Protein AF-D5MGZ3-F1 (afdb_monomer)

pLDDT: mean 92.93, std 8.33, range [33.66, 98.75]

Sequence (202 aa):
MMGRRDPQEARRRLYEYAVAQGGYFTAAQARIAGYPKQLQYYHVRRGNWVREDRGIFRLWEWPRSSHEDLIRWTLWSRGAAVVSHQSAMAVHEISDLMPAKIHLTVPPEFRKTPSPAMVLHRDRLAPHEIEQRDGFRVTTPLRTLIDAARVDVDPERLSAAVRDAVLKGLVADRHIEAAIDTLQGAAAERLYQALTLARKAA

Structure (mmCIF, N/CA/C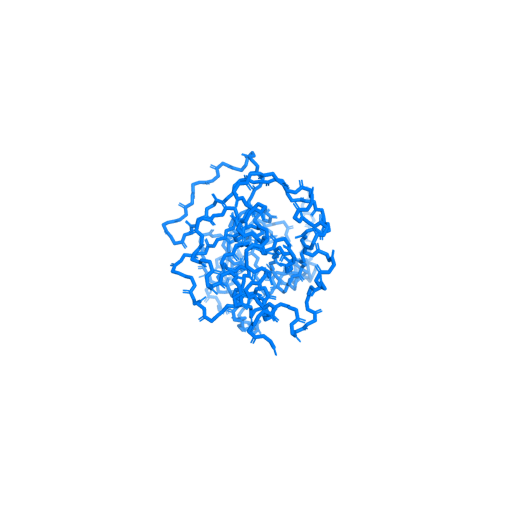/O backbone):
data_AF-D5MGZ3-F1
#
_entry.id   AF-D5MGZ3-F1
#
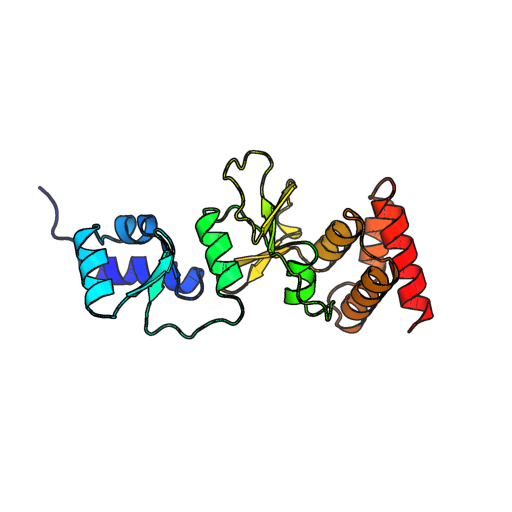loop_
_atom_site.group_PDB
_atom_site.id
_atom_site.type_symbol
_atom_site.label_atom_id
_atom_site.label_alt_id
_atom_site.label_comp_id
_atom_site.label_asym_id
_atom_site.label_entity_id
_atom_site.label_seq_id
_atom_site.pdbx_PDB_ins_code
_atom_site.Cartn_x
_atom_site.Cartn_y
_atom_site.Cartn_z
_atom_site.occupancy
_atom_site.B_iso_or_equiv
_atom_site.auth_seq_id
_atom_site.auth_comp_id
_atom_site.auth_asym_id
_atom_site.auth_atom_id
_atom_site.pdbx_PDB_model_num
ATOM 1 N N . MET A 1 1 ? 31.074 -13.889 -27.308 1.00 33.66 1 MET A N 1
ATOM 2 C CA . MET A 1 1 ? 30.104 -14.512 -28.234 1.00 33.66 1 MET A CA 1
ATOM 3 C C . MET A 1 1 ? 28.706 -14.288 -27.656 1.00 33.66 1 MET A C 1
ATOM 5 O O . MET A 1 1 ? 28.314 -14.979 -26.730 1.00 33.66 1 MET A O 1
ATOM 9 N N . MET A 1 2 ? 28.027 -13.209 -28.058 1.00 43.84 2 MET A N 1
ATOM 10 C CA . MET A 1 2 ? 26.766 -12.762 -27.446 1.00 43.84 2 MET A CA 1
ATOM 11 C C . MET A 1 2 ? 25.613 -13.421 -28.212 1.00 43.84 2 MET A C 1
ATOM 13 O O . MET A 1 2 ? 25.344 -13.046 -29.351 1.00 43.84 2 MET A O 1
ATOM 17 N N . GLY A 1 3 ? 25.007 -14.459 -27.628 1.00 50.72 3 GLY A N 1
ATOM 18 C CA . GLY A 1 3 ? 23.889 -15.184 -28.233 1.00 50.72 3 GLY A CA 1
ATOM 19 C C . GLY A 1 3 ? 22.767 -14.227 -28.635 1.00 50.72 3 GLY A C 1
ATOM 20 O O . GLY A 1 3 ? 22.415 -13.313 -27.884 1.00 50.72 3 GLY A O 1
ATOM 21 N N . ARG A 1 4 ? 22.243 -14.411 -29.848 1.00 57.09 4 ARG A N 1
ATOM 22 C CA . ARG A 1 4 ? 21.126 -13.648 -30.412 1.00 57.09 4 ARG A CA 1
ATOM 23 C C . ARG A 1 4 ? 19.959 -13.729 -29.416 1.00 57.09 4 ARG A C 1
ATOM 25 O O . ARG A 1 4 ? 19.416 -14.808 -29.216 1.00 57.09 4 ARG A O 1
ATOM 32 N N . ARG A 1 5 ? 19.632 -12.625 -28.729 1.00 67.38 5 ARG A N 1
ATOM 33 C CA . ARG A 1 5 ? 18.502 -12.586 -27.781 1.00 67.38 5 ARG A CA 1
ATOM 34 C C . ARG A 1 5 ? 17.226 -12.945 -28.530 1.00 67.38 5 ARG A C 1
ATOM 36 O O . ARG A 1 5 ? 16.910 -12.258 -29.499 1.00 67.38 5 ARG A O 1
ATOM 43 N N . ASP A 1 6 ? 16.517 -13.971 -28.069 1.00 85.56 6 ASP A N 1
ATOM 44 C CA . ASP A 1 6 ? 15.200 -14.331 -28.584 1.00 85.56 6 ASP A CA 1
ATOM 45 C C . ASP A 1 6 ? 14.194 -13.201 -28.265 1.00 85.56 6 ASP A C 1
ATOM 47 O O . ASP A 1 6 ? 13.913 -12.933 -27.089 1.00 85.56 6 ASP A O 1
ATOM 51 N N . PRO A 1 7 ? 13.658 -12.493 -29.281 1.00 87.44 7 PRO A N 1
ATOM 52 C CA . PRO A 1 7 ? 12.681 -11.429 -29.069 1.00 87.44 7 PRO A CA 1
ATOM 53 C C . PRO A 1 7 ? 11.388 -11.917 -28.406 1.00 87.44 7 PRO A C 1
ATOM 55 O O . PRO A 1 7 ? 10.738 -11.142 -27.698 1.00 87.44 7 PRO A O 1
ATOM 58 N N . GLN A 1 8 ? 11.008 -13.181 -28.619 1.00 91.00 8 GLN A N 1
ATOM 59 C CA . GLN A 1 8 ? 9.795 -13.755 -28.047 1.00 91.00 8 GLN A CA 1
ATOM 60 C C . GLN A 1 8 ? 9.968 -14.000 -26.548 1.00 91.00 8 GLN A C 1
ATOM 62 O O . GLN A 1 8 ? 9.108 -13.608 -25.755 1.00 91.00 8 GLN A O 1
ATOM 67 N N . GLU A 1 9 ? 11.113 -14.549 -26.142 1.00 93.75 9 GLU A N 1
ATOM 68 C CA . GLU A 1 9 ? 11.466 -14.685 -24.734 1.00 93.75 9 GLU A CA 1
ATOM 69 C C . GLU A 1 9 ? 11.535 -13.327 -24.022 1.00 93.75 9 GLU A C 1
ATOM 71 O O . GLU A 1 9 ? 10.995 -13.179 -22.922 1.00 93.75 9 GLU A O 1
ATOM 76 N N . ALA A 1 10 ? 12.140 -12.315 -24.654 1.00 93.94 10 ALA A N 1
ATOM 77 C CA . ALA A 1 10 ? 12.215 -10.976 -24.076 1.00 93.94 10 ALA A CA 1
ATOM 78 C C . ALA A 1 10 ? 10.823 -10.374 -23.838 1.00 93.94 10 ALA A C 1
ATOM 80 O O . ALA A 1 10 ? 10.541 -9.844 -22.758 1.00 93.94 10 ALA A O 1
ATOM 81 N N . ARG A 1 11 ? 9.930 -10.512 -24.826 1.00 94.38 11 ARG A N 1
ATOM 82 C CA . ARG A 1 11 ? 8.532 -10.086 -24.717 1.00 94.38 11 ARG A CA 1
ATOM 83 C C . ARG A 1 11 ? 7.813 -10.816 -23.585 1.00 94.38 11 ARG A C 1
ATOM 85 O O . ARG A 1 11 ? 7.140 -10.160 -22.796 1.00 94.38 11 ARG A O 1
ATOM 92 N N . ARG A 1 12 ? 7.980 -12.139 -23.477 1.00 95.69 12 ARG A N 1
ATOM 93 C CA . ARG A 1 12 ? 7.368 -12.955 -22.416 1.00 95.69 12 ARG A CA 1
ATOM 94 C C . ARG A 1 12 ? 7.799 -12.494 -21.022 1.00 95.69 12 ARG A C 1
ATOM 96 O O . ARG A 1 12 ? 6.940 -12.196 -20.203 1.00 95.69 12 ARG A O 1
ATOM 103 N N . ARG A 1 13 ? 9.106 -12.333 -20.783 1.00 96.50 13 ARG A N 1
ATOM 104 C CA . ARG A 1 13 ? 9.642 -11.869 -19.486 1.00 96.50 13 ARG A CA 1
ATOM 105 C C . ARG A 1 13 ? 9.143 -10.477 -19.105 1.00 96.50 13 ARG A C 1
ATOM 107 O O . ARG A 1 13 ? 8.874 -10.203 -17.940 1.00 96.50 13 ARG A O 1
ATOM 114 N N . LEU A 1 14 ? 9.035 -9.570 -20.076 1.00 96.75 14 LEU A N 1
ATOM 115 C CA . LEU A 1 14 ? 8.469 -8.246 -19.820 1.00 96.75 14 LEU A CA 1
ATOM 116 C C . LEU A 1 14 ? 6.985 -8.338 -19.458 1.00 96.75 14 LEU A C 1
ATOM 118 O O . LEU A 1 14 ? 6.541 -7.662 -18.532 1.00 96.75 14 LEU A O 1
ATOM 122 N N . TYR A 1 15 ? 6.241 -9.167 -20.188 1.00 95.50 15 TYR A N 1
ATOM 123 C CA . TYR A 1 15 ? 4.820 -9.375 -19.958 1.00 95.50 15 TYR A CA 1
ATOM 124 C C . TYR A 1 15 ? 4.554 -9.974 -18.572 1.00 95.50 15 TYR A C 1
ATOM 126 O O . TYR A 1 15 ? 3.642 -9.521 -17.897 1.00 95.50 15 TYR A O 1
ATOM 134 N N . GLU A 1 16 ? 5.394 -10.894 -18.091 1.00 95.44 16 GLU A N 1
ATOM 135 C CA . GLU A 1 16 ? 5.323 -11.430 -16.722 1.00 95.44 16 GLU A CA 1
ATOM 136 C C . GLU A 1 16 ? 5.429 -10.321 -15.658 1.00 95.44 16 GLU A C 1
ATOM 138 O O . GLU A 1 16 ? 4.622 -10.281 -14.729 1.00 95.44 16 GLU A O 1
ATOM 143 N N . TYR A 1 17 ? 6.360 -9.368 -15.818 1.00 95.44 17 TYR A N 1
ATOM 144 C CA . TYR A 1 17 ? 6.424 -8.199 -14.931 1.00 95.44 17 TYR A CA 1
ATOM 145 C C . TYR A 1 17 ? 5.182 -7.321 -15.040 1.00 95.44 17 TYR A C 1
ATOM 147 O O . TYR A 1 17 ? 4.676 -6.870 -14.017 1.00 95.44 17 TYR A O 1
ATOM 155 N N . ALA A 1 18 ? 4.710 -7.065 -16.262 1.00 94.81 18 ALA A N 1
ATOM 156 C CA . ALA A 1 18 ? 3.535 -6.236 -16.487 1.00 94.81 18 ALA A CA 1
ATOM 157 C C . ALA A 1 18 ? 2.297 -6.850 -15.822 1.00 94.81 18 ALA A C 1
ATOM 159 O O . ALA A 1 18 ? 1.639 -6.168 -15.048 1.00 94.81 18 ALA A O 1
ATOM 160 N N . VAL A 1 19 ? 2.032 -8.141 -16.031 1.00 93.06 19 VAL A N 1
ATOM 161 C CA . VAL A 1 19 ? 0.890 -8.858 -15.438 1.00 93.06 19 VAL A CA 1
ATOM 162 C C . VAL A 1 19 ? 0.901 -8.757 -13.918 1.00 93.06 19 VAL A C 1
ATOM 164 O O . VAL A 1 19 ? -0.090 -8.341 -13.325 1.00 93.06 19 VAL A O 1
ATOM 167 N N . ALA A 1 20 ? 2.037 -9.057 -13.286 1.00 91.69 20 ALA A N 1
ATOM 168 C CA . ALA A 1 20 ? 2.163 -9.000 -11.830 1.00 91.69 20 ALA A CA 1
ATOM 169 C C . ALA A 1 20 ? 2.022 -7.576 -11.255 1.00 91.69 20 ALA A C 1
ATOM 171 O O . ALA A 1 20 ? 1.862 -7.406 -10.049 1.00 91.69 20 ALA A O 1
ATOM 172 N N . GLN A 1 21 ? 2.124 -6.550 -12.101 1.00 94.00 21 GLN A N 1
ATOM 173 C CA . GLN A 1 21 ? 2.178 -5.143 -11.712 1.00 94.00 21 GLN A CA 1
ATOM 174 C C . GLN A 1 21 ? 1.086 -4.315 -12.407 1.00 94.00 21 GLN A C 1
ATOM 176 O O . GLN A 1 21 ? 1.281 -3.127 -12.653 1.00 94.00 21 GLN A O 1
ATOM 181 N N . GLY A 1 22 ? -0.043 -4.933 -12.776 1.00 92.12 22 GLY A N 1
ATOM 182 C CA . GLY A 1 22 ? -1.203 -4.234 -13.347 1.00 92.12 22 GLY A CA 1
ATOM 183 C C . GLY A 1 22 ? -0.924 -3.522 -14.678 1.00 92.12 22 GLY A C 1
ATOM 184 O O . GLY A 1 22 ? -1.445 -2.441 -14.928 1.00 92.12 22 GLY A O 1
ATOM 185 N N . GLY A 1 23 ? -0.053 -4.090 -15.510 1.00 94.62 23 GLY A N 1
ATOM 186 C CA . GLY A 1 23 ? 0.381 -3.538 -16.795 1.00 94.62 23 GLY A CA 1
ATOM 187 C C . GLY A 1 23 ? 1.653 -2.697 -16.737 1.00 94.62 23 GLY A C 1
ATOM 188 O O . GLY A 1 23 ? 2.133 -2.253 -17.785 1.00 94.62 23 GLY A O 1
ATOM 189 N N . TYR A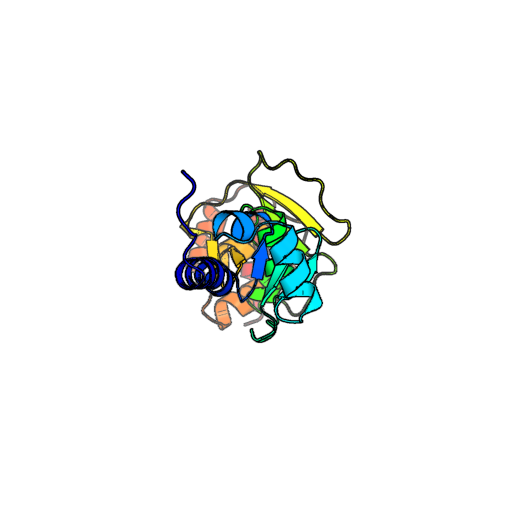 1 24 ? 2.215 -2.480 -15.546 1.00 96.62 24 TYR A N 1
ATOM 190 C CA . TYR A 1 24 ? 3.357 -1.594 -15.334 1.00 96.62 24 TYR A CA 1
ATOM 191 C C . TYR A 1 24 ? 4.677 -2.347 -15.205 1.00 96.62 24 TYR A C 1
ATOM 193 O O . TYR A 1 24 ? 4.744 -3.506 -14.812 1.00 96.62 24 TYR A O 1
ATOM 201 N N . PHE A 1 25 ? 5.779 -1.669 -15.500 1.00 96.88 25 PHE A N 1
ATOM 202 C CA . PHE A 1 25 ? 7.120 -2.198 -15.292 1.00 96.88 25 PHE A CA 1
ATOM 203 C C . PHE A 1 25 ? 8.152 -1.080 -15.196 1.00 96.88 25 PHE A C 1
ATOM 205 O O . PHE A 1 25 ? 7.968 0.048 -15.654 1.00 96.88 25 PHE A O 1
ATOM 212 N N . THR A 1 26 ? 9.293 -1.397 -14.594 1.00 97.62 26 THR A N 1
ATOM 213 C CA . THR A 1 26 ? 10.401 -0.452 -14.461 1.00 97.62 26 THR A CA 1
ATOM 214 C C . THR A 1 26 ? 11.373 -0.542 -15.638 1.00 97.62 26 THR A C 1
ATOM 216 O O . THR A 1 26 ? 11.554 -1.589 -16.260 1.00 97.62 26 THR A O 1
ATOM 219 N N . ALA A 1 27 ? 12.121 0.535 -15.885 1.00 97.19 27 ALA A N 1
ATOM 220 C CA . ALA A 1 27 ? 13.245 0.548 -16.825 1.00 97.19 27 ALA A CA 1
ATOM 221 C C . ALA A 1 27 ? 14.287 -0.544 -16.521 1.00 97.19 27 ALA A C 1
ATOM 223 O O . ALA A 1 27 ? 14.983 -1.018 -17.423 1.00 97.19 27 ALA A O 1
ATOM 224 N N . ALA A 1 28 ? 14.434 -0.902 -15.240 1.00 96.69 28 ALA A N 1
ATOM 225 C CA . ALA A 1 28 ? 15.336 -1.952 -14.789 1.00 96.69 28 ALA A CA 1
ATOM 226 C C . ALA A 1 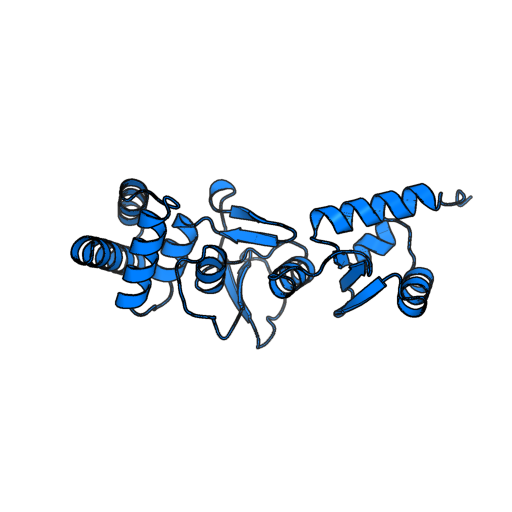28 ? 14.803 -3.342 -15.156 1.00 96.69 28 ALA A C 1
ATOM 228 O O . ALA A 1 28 ? 15.546 -4.116 -15.753 1.00 96.69 28 ALA A O 1
ATOM 229 N N . GLN A 1 29 ? 13.521 -3.613 -14.896 1.00 97.00 29 GLN A N 1
ATOM 230 C CA . GLN A 1 29 ? 12.843 -4.842 -15.321 1.00 97.00 29 GLN A CA 1
ATOM 231 C C . GLN A 1 29 ? 12.868 -5.002 -16.840 1.00 97.00 29 GLN A C 1
ATOM 233 O O . GLN A 1 29 ? 13.272 -6.049 -17.330 1.00 97.00 29 GLN A O 1
ATOM 238 N N . ALA A 1 30 ? 12.574 -3.940 -17.595 1.00 97.50 30 ALA A N 1
ATOM 239 C CA . ALA A 1 30 ? 12.685 -3.961 -19.051 1.00 97.50 30 ALA A CA 1
ATOM 240 C C . ALA A 1 30 ? 14.105 -4.322 -19.518 1.00 97.50 30 ALA A C 1
ATOM 242 O O . ALA A 1 30 ? 14.278 -5.124 -20.434 1.00 97.50 30 ALA A O 1
ATOM 243 N N . ARG A 1 31 ? 15.143 -3.790 -18.858 1.00 97.00 31 ARG A N 1
ATOM 244 C CA . ARG A 1 31 ? 16.538 -4.135 -19.169 1.00 97.00 31 ARG A CA 1
ATOM 245 C C . ARG A 1 31 ? 16.850 -5.604 -18.878 1.00 97.00 31 ARG A C 1
ATOM 247 O O . ARG A 1 31 ? 17.500 -6.234 -19.708 1.00 97.00 31 ARG A O 1
ATOM 254 N N . ILE A 1 32 ? 16.389 -6.124 -17.739 1.00 96.31 32 ILE A N 1
ATOM 255 C CA . ILE A 1 32 ? 16.531 -7.536 -17.345 1.00 96.31 32 ILE A CA 1
ATOM 256 C C . ILE A 1 32 ? 15.805 -8.449 -18.343 1.00 96.31 32 ILE A C 1
ATOM 258 O O . ILE A 1 32 ? 16.365 -9.452 -18.778 1.00 96.31 32 ILE A O 1
ATOM 262 N N . ALA A 1 33 ? 14.605 -8.056 -18.776 1.00 96.50 33 ALA A N 1
ATOM 263 C CA . ALA A 1 33 ? 13.820 -8.760 -19.784 1.00 96.50 33 ALA A CA 1
ATOM 264 C C . ALA A 1 33 ? 14.466 -8.735 -21.180 1.00 96.50 33 ALA A C 1
ATOM 266 O O . ALA A 1 33 ? 14.107 -9.537 -22.026 1.00 96.50 33 ALA A O 1
ATOM 267 N N . GLY A 1 34 ? 15.445 -7.860 -21.431 1.00 96.25 34 GLY A N 1
ATOM 268 C CA . GLY A 1 34 ? 16.204 -7.841 -22.683 1.00 96.25 34 GLY A CA 1
ATOM 269 C C . GLY A 1 34 ? 16.053 -6.569 -23.515 1.00 96.25 34 GLY A C 1
ATOM 270 O O . GLY A 1 34 ? 16.666 -6.488 -24.578 1.00 96.25 34 GLY A O 1
ATOM 271 N N . TYR A 1 35 ? 15.334 -5.557 -23.021 1.00 96.50 35 TYR A N 1
ATOM 272 C CA . TYR A 1 35 ? 15.138 -4.262 -23.674 1.00 96.50 35 TYR A CA 1
ATOM 273 C C . TYR A 1 35 ? 16.163 -3.225 -23.181 1.00 96.50 35 TYR A C 1
ATOM 275 O O . TYR A 1 35 ? 15.945 -2.570 -22.151 1.00 96.50 35 TYR A O 1
ATOM 283 N N . PRO A 1 36 ? 17.301 -3.028 -23.881 1.00 95.81 36 PRO A N 1
ATOM 284 C CA . PRO A 1 36 ? 18.217 -1.934 -23.582 1.00 95.81 36 PRO A CA 1
ATOM 285 C C . PRO A 1 36 ? 17.538 -0.578 -23.804 1.00 95.81 36 PRO A C 1
ATOM 287 O O . PRO A 1 36 ? 16.536 -0.473 -24.508 1.00 95.81 36 PRO A O 1
ATOM 290 N N . LYS A 1 37 ? 18.123 0.489 -23.248 1.00 95.31 37 LYS A N 1
ATOM 291 C CA . LYS A 1 37 ? 17.551 1.850 -23.244 1.00 95.31 37 LYS A CA 1
ATOM 292 C C . LYS A 1 37 ? 17.078 2.333 -24.626 1.00 95.31 37 LYS A C 1
ATOM 294 O O . LYS A 1 37 ? 16.044 2.984 -24.710 1.00 95.31 37 LYS A O 1
ATOM 299 N N . GLN A 1 38 ? 17.806 1.999 -25.693 1.00 96.00 38 GLN A N 1
ATOM 300 C CA . GLN A 1 38 ? 17.435 2.347 -27.071 1.00 96.00 38 GLN A CA 1
ATOM 301 C C . GLN A 1 38 ? 16.121 1.680 -27.509 1.00 96.00 38 GLN A C 1
ATOM 303 O O . GLN A 1 38 ? 15.262 2.352 -28.072 1.00 96.00 38 GLN A O 1
ATOM 308 N N . LEU A 1 39 ? 15.922 0.395 -27.185 1.00 95.69 39 LEU A N 1
ATOM 309 C CA . LEU A 1 39 ? 14.658 -0.291 -27.463 1.00 95.69 39 LEU A CA 1
ATOM 310 C C . LEU A 1 39 ? 13.524 0.241 -26.584 1.00 95.69 39 LEU A C 1
ATOM 312 O O . LEU A 1 39 ? 12.415 0.404 -27.075 1.00 95.69 39 LEU A O 1
ATOM 316 N N . GLN A 1 40 ? 13.797 0.596 -25.324 1.00 96.88 40 GLN A N 1
ATOM 317 C CA . GLN A 1 40 ? 12.787 1.246 -24.476 1.00 96.88 40 GLN A CA 1
ATOM 318 C C . GLN A 1 40 ? 12.299 2.558 -25.117 1.00 96.88 40 GLN A C 1
ATOM 320 O O . GLN A 1 40 ? 11.099 2.788 -25.226 1.00 96.88 40 GLN A O 1
ATOM 325 N N . TYR A 1 41 ? 13.225 3.390 -25.612 1.00 96.56 41 TYR A N 1
ATOM 326 C CA . TYR A 1 41 ? 12.888 4.619 -26.338 1.00 96.56 41 TYR A CA 1
ATOM 327 C C . TYR A 1 41 ? 12.082 4.344 -27.612 1.00 96.56 41 TYR A C 1
ATOM 329 O O . TYR A 1 41 ? 11.096 5.031 -27.873 1.00 96.56 41 TYR A O 1
ATOM 337 N N . TYR A 1 42 ? 12.476 3.326 -28.382 1.00 96.75 42 TYR A N 1
ATOM 338 C CA . TYR A 1 42 ? 11.747 2.891 -29.570 1.00 96.75 42 TYR A CA 1
ATOM 339 C C . TYR A 1 42 ? 10.301 2.494 -29.241 1.00 96.75 42 TYR A C 1
ATOM 341 O O . TYR A 1 42 ? 9.382 2.997 -29.882 1.00 96.75 42 TYR A O 1
ATOM 349 N N . HIS A 1 43 ? 10.076 1.654 -28.224 1.00 97.06 43 HIS A N 1
ATOM 350 C CA . HIS A 1 43 ? 8.728 1.215 -27.847 1.00 97.06 43 HIS A CA 1
ATOM 351 C C . HIS A 1 43 ? 7.849 2.365 -27.355 1.00 97.06 43 HIS A C 1
ATOM 353 O O . HIS A 1 43 ? 6.670 2.401 -27.703 1.00 97.06 43 HIS A O 1
ATOM 359 N N . VAL A 1 44 ? 8.422 3.331 -26.631 1.00 97.44 44 VAL A N 1
ATOM 360 C CA . VAL A 1 44 ? 7.708 4.556 -26.243 1.00 97.44 44 VAL A CA 1
ATOM 361 C C . VAL A 1 44 ? 7.350 5.397 -27.469 1.00 97.44 44 VAL A C 1
ATOM 363 O O . VAL A 1 44 ? 6.197 5.778 -27.633 1.00 97.44 44 VAL A O 1
ATOM 366 N N . ARG A 1 45 ? 8.297 5.643 -28.387 1.00 97.44 45 ARG A N 1
ATOM 367 C CA . ARG A 1 45 ? 8.026 6.403 -29.624 1.00 97.44 45 ARG A CA 1
ATOM 368 C C . ARG A 1 45 ? 6.981 5.749 -30.524 1.00 97.44 45 ARG A C 1
ATOM 370 O O . ARG A 1 45 ? 6.260 6.451 -31.218 1.00 97.44 45 ARG A O 1
ATOM 377 N N . ARG A 1 46 ? 6.937 4.417 -30.552 1.00 96.56 46 ARG A N 1
ATOM 378 C CA . ARG A 1 46 ? 5.974 3.643 -31.347 1.00 96.56 46 ARG A CA 1
ATOM 379 C C . ARG A 1 46 ? 4.605 3.509 -30.678 1.00 96.56 46 ARG A C 1
ATOM 381 O O . ARG A 1 46 ? 3.738 2.891 -31.278 1.00 96.56 46 ARG A O 1
ATOM 388 N N . GLY A 1 47 ? 4.424 4.046 -29.469 1.00 95.88 47 GLY A N 1
ATOM 389 C CA . GLY A 1 47 ? 3.164 3.964 -28.727 1.00 95.88 47 GLY A CA 1
ATOM 390 C C . GLY A 1 47 ? 2.883 2.595 -28.108 1.00 95.88 47 GLY A C 1
ATOM 391 O O . GLY A 1 47 ? 1.808 2.393 -27.568 1.00 95.88 47 GLY A O 1
ATOM 392 N N . ASN A 1 48 ? 3.841 1.663 -28.144 1.00 95.94 48 ASN A N 1
ATOM 393 C CA . ASN A 1 48 ? 3.683 0.362 -27.491 1.00 95.94 48 ASN A CA 1
ATOM 394 C C . ASN A 1 48 ? 3.735 0.512 -25.965 1.00 95.94 48 ASN A C 1
ATOM 396 O O . ASN A 1 48 ? 3.062 -0.210 -25.239 1.00 95.94 48 ASN A O 1
ATOM 400 N N . TRP A 1 49 ? 4.578 1.427 -25.475 1.00 97.44 49 TRP A N 1
ATOM 401 C CA . TRP A 1 49 ? 4.737 1.701 -24.050 1.00 97.44 49 TRP A CA 1
ATOM 402 C C . TRP A 1 49 ? 4.393 3.152 -23.743 1.00 97.44 49 TRP A C 1
ATOM 404 O O . TRP A 1 49 ? 4.818 4.065 -24.451 1.00 97.44 49 TRP A O 1
ATOM 414 N N . VAL A 1 50 ? 3.712 3.369 -22.626 1.00 96.31 50 VAL A N 1
ATOM 415 C CA . VAL A 1 50 ? 3.465 4.695 -22.060 1.00 96.31 50 VAL A CA 1
ATOM 416 C C . VAL A 1 50 ? 4.483 4.951 -20.958 1.00 96.31 50 VAL A C 1
ATOM 418 O O . VAL A 1 50 ? 4.786 4.065 -20.161 1.00 96.31 50 VAL A O 1
ATOM 421 N N . ARG A 1 51 ? 5.052 6.159 -20.918 1.00 96.00 51 ARG A N 1
ATOM 422 C CA . ARG A 1 51 ? 5.946 6.578 -19.836 1.00 96.00 51 ARG A CA 1
ATOM 423 C C . ARG A 1 51 ? 5.137 7.311 -18.771 1.00 96.00 51 ARG A C 1
ATOM 425 O O . ARG A 1 51 ? 4.768 8.458 -18.981 1.00 96.00 51 ARG A O 1
ATOM 432 N N . GLU A 1 52 ? 4.933 6.649 -17.640 1.00 93.75 52 GLU A N 1
ATOM 433 C CA . GLU A 1 52 ? 4.101 7.143 -16.533 1.00 93.75 52 GLU A CA 1
ATOM 434 C C . GLU A 1 52 ? 4.935 7.944 -15.517 1.00 93.75 52 GLU A C 1
ATOM 436 O O . GLU A 1 52 ? 4.461 8.901 -14.914 1.00 93.75 52 GLU A O 1
ATOM 441 N N . ASP A 1 53 ? 6.221 7.600 -15.351 1.00 92.44 53 ASP A N 1
ATOM 442 C CA . ASP A 1 53 ? 7.147 8.350 -14.493 1.00 92.44 53 ASP A CA 1
ATOM 443 C C . ASP A 1 53 ? 8.621 8.134 -14.905 1.00 92.44 53 ASP A C 1
ATOM 445 O O . ASP A 1 53 ? 8.963 7.504 -15.917 1.00 92.44 53 ASP A O 1
ATOM 449 N N . ARG A 1 54 ? 9.562 8.656 -14.112 1.00 91.06 54 ARG A N 1
ATOM 450 C CA . ARG A 1 54 ? 10.995 8.403 -14.223 1.00 91.06 54 ARG A CA 1
ATOM 451 C C . ARG A 1 54 ? 11.295 6.914 -14.050 1.00 91.06 54 ARG A C 1
ATOM 453 O O . ARG A 1 54 ? 11.498 6.410 -12.950 1.00 91.06 54 ARG A O 1
ATOM 460 N N . GLY A 1 55 ? 11.442 6.244 -15.188 1.00 94.38 55 GLY A N 1
ATOM 461 C CA . GLY A 1 55 ? 11.820 4.836 -15.250 1.00 94.38 55 GLY A CA 1
ATOM 462 C C . GLY A 1 55 ? 10.679 3.884 -14.905 1.00 94.38 55 GLY A C 1
ATOM 463 O O . GLY A 1 55 ? 10.970 2.733 -14.590 1.00 94.38 55 GLY A O 1
ATOM 464 N N . ILE A 1 56 ? 9.433 4.356 -14.972 1.00 96.50 56 ILE A N 1
ATOM 465 C CA . ILE A 1 56 ? 8.214 3.555 -14.858 1.00 96.50 56 ILE A CA 1
ATOM 466 C C . ILE A 1 56 ? 7.467 3.677 -16.184 1.00 96.50 56 ILE A C 1
ATOM 468 O O . ILE A 1 56 ? 7.285 4.781 -16.708 1.00 96.50 56 ILE A O 1
ATOM 472 N N . PHE A 1 57 ? 7.077 2.533 -16.724 1.00 97.19 57 PHE A N 1
ATOM 473 C CA . PHE A 1 57 ? 6.368 2.408 -17.983 1.00 97.19 57 PHE A CA 1
ATOM 474 C C . PHE A 1 57 ? 5.147 1.514 -17.806 1.00 97.19 57 PHE A C 1
ATOM 476 O O . PHE A 1 57 ? 5.087 0.726 -16.862 1.00 97.19 57 PHE A O 1
ATOM 483 N N . ARG A 1 58 ? 4.217 1.614 -18.748 1.00 95.94 58 ARG A N 1
ATOM 484 C CA . ARG A 1 58 ? 3.029 0.771 -18.854 1.00 95.94 58 ARG A CA 1
ATOM 485 C C . ARG A 1 58 ? 2.898 0.248 -20.281 1.00 95.94 58 ARG A C 1
ATOM 487 O O . ARG A 1 58 ? 3.268 0.954 -21.221 1.00 95.94 58 ARG A O 1
ATOM 494 N N . LEU A 1 59 ? 2.390 -0.970 -20.454 1.00 95.69 59 LEU A N 1
ATOM 495 C CA . LEU A 1 59 ? 1.959 -1.456 -21.769 1.00 95.69 59 LEU A CA 1
ATOM 496 C C . LEU A 1 59 ? 0.709 -0.687 -22.203 1.00 95.69 59 LEU A C 1
ATOM 498 O O . LEU A 1 59 ? -0.247 -0.597 -21.437 1.00 95.69 59 LEU A O 1
ATOM 502 N N . TRP A 1 60 ? 0.715 -0.123 -23.411 1.00 93.50 60 TRP A N 1
ATOM 503 C CA . TRP A 1 60 ? -0.400 0.686 -23.910 1.00 93.50 60 TRP A CA 1
ATOM 504 C C . TRP A 1 60 ? -1.722 -0.088 -23.906 1.00 93.50 60 TRP A C 1
ATOM 506 O O . TRP A 1 60 ? -2.731 0.447 -23.449 1.00 93.50 60 TRP A O 1
ATOM 516 N N . GLU A 1 61 ? -1.684 -1.345 -24.353 1.00 90.62 61 GLU A N 1
ATOM 517 C CA . GLU A 1 61 ? -2.837 -2.238 -24.478 1.00 90.62 61 GLU A CA 1
ATOM 518 C C . GLU A 1 61 ? -3.436 -2.689 -23.138 1.00 90.62 61 GLU A C 1
ATOM 520 O O . GLU A 1 61 ? -4.523 -3.263 -23.120 1.00 90.62 61 GLU A O 1
ATOM 525 N N . TRP A 1 62 ? -2.746 -2.446 -22.018 1.00 91.25 62 TRP A N 1
ATOM 526 C CA . TRP A 1 62 ? -3.243 -2.840 -20.706 1.00 91.25 62 TRP A CA 1
ATOM 527 C C . TRP A 1 62 ? -4.345 -1.880 -20.231 1.00 91.25 62 TRP A C 1
ATOM 529 O O . TRP A 1 62 ? -4.122 -0.664 -20.270 1.00 91.25 62 TRP A O 1
ATOM 539 N N . PRO A 1 63 ? -5.503 -2.379 -19.755 1.00 88.94 63 PRO A N 1
ATOM 540 C CA . PRO A 1 63 ? -6.564 -1.530 -19.221 1.00 88.94 63 PRO A CA 1
ATOM 541 C C . PRO A 1 63 ? -6.067 -0.632 -18.087 1.00 88.94 63 PRO A C 1
ATOM 543 O O . PRO A 1 63 ? -5.234 -1.039 -17.279 1.00 88.94 63 PRO A O 1
ATOM 546 N N . ARG A 1 64 ? -6.597 0.589 -18.003 1.00 85.94 64 ARG A N 1
ATOM 547 C CA . ARG A 1 64 ? -6.303 1.460 -16.862 1.00 85.94 64 ARG A CA 1
ATOM 548 C C . ARG A 1 64 ? -6.911 0.892 -15.581 1.00 85.94 64 ARG A C 1
ATOM 550 O O . ARG A 1 64 ? -8.019 0.360 -15.604 1.00 85.94 64 ARG A O 1
ATOM 557 N N . SER A 1 65 ? -6.181 1.025 -14.479 1.00 85.31 65 SER A N 1
ATOM 558 C CA . SER A 1 65 ? -6.649 0.660 -13.136 1.00 85.31 65 SER A CA 1
ATOM 559 C C . SER A 1 65 ? -7.223 1.891 -12.426 1.00 85.31 65 SER A C 1
ATOM 561 O O . SER A 1 65 ? -6.851 3.018 -12.732 1.00 85.31 65 SER A O 1
ATOM 563 N N . SER A 1 66 ? -8.102 1.717 -11.440 1.00 85.38 66 SER A N 1
ATOM 564 C CA . SER A 1 66 ? -8.455 2.814 -10.522 1.00 85.38 66 SER A CA 1
ATOM 565 C C . SER A 1 66 ? -7.319 3.144 -9.542 1.00 85.38 66 SER A C 1
ATOM 567 O O . SER A 1 66 ? -7.314 4.208 -8.931 1.00 85.38 66 SER A O 1
ATOM 569 N N . HIS A 1 67 ? -6.326 2.257 -9.419 1.00 90.75 67 HIS A N 1
ATOM 570 C CA . HIS A 1 67 ? -5.239 2.334 -8.441 1.00 90.75 67 HIS A CA 1
ATOM 571 C C . HIS A 1 67 ? -3.861 2.588 -9.082 1.00 90.75 67 HIS A C 1
ATOM 573 O O . HIS A 1 67 ? -2.834 2.207 -8.516 1.00 90.75 67 HIS A O 1
ATOM 579 N N . GLU A 1 68 ? -3.805 3.227 -10.259 1.00 91.25 68 GLU A N 1
ATOM 580 C CA . GLU A 1 68 ? -2.550 3.486 -10.995 1.00 91.25 68 GLU A CA 1
ATOM 581 C C . GLU A 1 68 ? -1.502 4.214 -10.145 1.00 91.25 68 GLU A C 1
ATOM 583 O O . GLU A 1 68 ? -0.319 3.863 -10.175 1.00 91.25 68 GLU A O 1
ATOM 588 N N . ASP A 1 69 ? -1.932 5.175 -9.325 1.00 90.94 69 ASP A N 1
ATOM 589 C CA . ASP A 1 69 ? -1.039 5.887 -8.413 1.00 90.94 69 ASP A CA 1
ATOM 590 C C . ASP A 1 69 ? -0.435 4.960 -7.349 1.00 90.94 69 ASP A C 1
ATOM 592 O O . ASP A 1 69 ? 0.747 5.084 -7.020 1.00 90.94 69 ASP A O 1
ATOM 596 N N . LEU A 1 70 ? -1.194 3.985 -6.841 1.00 94.38 70 LEU A N 1
ATOM 597 C CA . LEU A 1 70 ? -0.689 3.025 -5.854 1.00 94.38 70 LEU A CA 1
ATOM 598 C C . LEU A 1 70 ? 0.352 2.095 -6.486 1.00 94.38 70 LEU A C 1
ATOM 600 O O . LEU A 1 70 ? 1.440 1.931 -5.928 1.00 94.38 70 LEU A O 1
ATOM 604 N N . ILE A 1 71 ? 0.075 1.579 -7.689 1.00 94.88 71 ILE A N 1
ATOM 605 C CA . ILE A 1 71 ? 1.025 0.768 -8.469 1.00 94.88 71 ILE A CA 1
ATOM 606 C C . ILE A 1 71 ? 2.309 1.564 -8.723 1.00 94.88 71 ILE A C 1
ATOM 608 O O . ILE A 1 71 ? 3.422 1.084 -8.473 1.00 94.88 71 ILE A O 1
ATOM 612 N N . ARG A 1 72 ? 2.174 2.820 -9.163 1.00 94.00 72 ARG A N 1
ATOM 613 C CA . ARG A 1 72 ? 3.301 3.731 -9.386 1.00 94.00 72 ARG A CA 1
ATOM 614 C C . ARG A 1 72 ? 4.167 3.855 -8.135 1.00 94.00 72 ARG A C 1
ATOM 616 O O . ARG A 1 72 ? 5.391 3.735 -8.239 1.00 94.00 72 ARG A O 1
ATOM 623 N N . TRP A 1 73 ? 3.575 4.062 -6.959 1.00 93.81 73 TRP A N 1
ATOM 624 C CA . TRP A 1 73 ? 4.344 4.198 -5.721 1.00 93.81 73 TRP A CA 1
ATOM 625 C C . TRP A 1 73 ? 4.954 2.884 -5.232 1.00 93.81 73 TRP A C 1
ATOM 627 O O . TRP A 1 73 ? 6.087 2.885 -4.732 1.00 93.81 73 TRP A O 1
ATOM 637 N N . THR A 1 74 ? 4.293 1.750 -5.465 1.00 94.31 74 THR A N 1
ATOM 638 C CA . THR A 1 74 ? 4.888 0.426 -5.256 1.00 94.31 74 THR A CA 1
ATOM 639 C C . THR A 1 74 ? 6.145 0.260 -6.115 1.00 94.31 74 THR A C 1
ATOM 641 O O . THR A 1 74 ? 7.210 -0.058 -5.580 1.00 94.31 74 THR A O 1
ATOM 644 N N . LEU A 1 75 ? 6.098 0.583 -7.409 1.00 95.12 75 LEU A N 1
ATOM 645 C CA . LEU A 1 75 ? 7.267 0.494 -8.294 1.00 95.12 75 LEU A CA 1
ATOM 646 C C . LEU A 1 75 ? 8.357 1.511 -7.950 1.00 95.12 75 LEU A C 1
ATOM 648 O O . LEU A 1 75 ? 9.545 1.171 -7.927 1.00 95.12 75 LEU A O 1
ATOM 652 N N . TRP A 1 76 ? 7.972 2.742 -7.614 1.00 94.00 76 TRP A N 1
ATOM 653 C CA . TRP A 1 76 ? 8.898 3.761 -7.126 1.00 94.00 76 TRP A CA 1
ATOM 654 C C . TRP A 1 76 ? 9.649 3.271 -5.886 1.00 94.00 76 TRP A C 1
ATOM 656 O O . TRP A 1 76 ? 10.872 3.421 -5.809 1.00 94.00 76 TRP A O 1
ATOM 666 N N . SER A 1 77 ? 8.965 2.615 -4.950 1.00 94.06 77 SER A N 1
ATOM 667 C CA . SER A 1 77 ? 9.577 2.049 -3.743 1.00 94.06 77 SER A CA 1
ATOM 668 C C . SER A 1 77 ? 10.385 0.769 -3.996 1.00 94.06 77 SER A C 1
ATOM 670 O O . SER A 1 77 ? 11.000 0.253 -3.069 1.00 94.06 77 SER A O 1
ATOM 672 N N . ARG A 1 78 ? 10.425 0.269 -5.241 1.00 92.81 78 ARG A N 1
ATOM 673 C CA . ARG A 1 78 ? 11.001 -1.036 -5.611 1.00 92.81 78 ARG A CA 1
ATOM 674 C C . ARG A 1 78 ? 10.332 -2.202 -4.875 1.00 92.81 78 ARG A C 1
ATOM 676 O O . ARG A 1 78 ? 11.008 -3.128 -4.442 1.00 92.81 78 ARG A O 1
ATOM 683 N N . GLY A 1 79 ? 9.013 -2.126 -4.715 1.00 93.56 79 GLY A N 1
ATOM 684 C CA . GLY A 1 79 ? 8.222 -3.147 -4.035 1.00 93.56 79 GLY A CA 1
ATOM 685 C C . GLY A 1 79 ? 8.357 -3.138 -2.513 1.00 93.56 79 GLY A C 1
ATOM 686 O O . GLY A 1 79 ? 7.917 -4.089 -1.887 1.00 93.56 79 GLY A O 1
ATOM 687 N N . ALA A 1 80 ? 8.952 -2.104 -1.906 1.00 95.94 80 ALA A N 1
ATOM 688 C CA . ALA A 1 80 ? 9.073 -2.000 -0.450 1.00 95.94 80 ALA A CA 1
ATOM 689 C C . ALA A 1 80 ? 7.807 -1.436 0.215 1.00 95.94 80 ALA A C 1
ATOM 691 O O . ALA A 1 80 ? 7.482 -1.829 1.331 1.00 95.94 80 ALA A O 1
ATOM 692 N N . ALA A 1 81 ? 7.085 -0.546 -0.467 1.00 96.69 81 ALA A N 1
ATOM 693 C CA . ALA A 1 81 ? 5.897 0.109 0.065 1.00 96.69 81 ALA A CA 1
ATOM 694 C C . ALA A 1 81 ? 4.690 -0.833 0.133 1.00 96.69 81 ALA A C 1
ATOM 696 O O . ALA A 1 81 ? 4.485 -1.675 -0.751 1.00 96.69 81 ALA A O 1
ATOM 697 N N . VAL A 1 82 ? 3.899 -0.644 1.183 1.00 98.50 82 VAL A N 1
ATOM 698 C CA . VAL A 1 82 ? 2.569 -1.215 1.394 1.00 98.50 82 VAL A CA 1
ATOM 699 C C . VAL A 1 82 ? 1.623 -0.049 1.664 1.00 98.50 82 VAL A C 1
ATOM 701 O O . VAL A 1 82 ? 1.925 0.802 2.497 1.00 98.50 82 VAL A O 1
ATOM 704 N N . VAL A 1 83 ? 0.512 0.029 0.939 1.00 97.88 83 VAL A N 1
ATOM 705 C CA . VAL A 1 83 ? -0.530 1.042 1.142 1.00 97.88 83 VAL A CA 1
ATOM 706 C C . VAL A 1 83 ? -1.146 0.842 2.522 1.00 97.88 83 VAL A C 1
ATOM 708 O O . VAL A 1 83 ? -1.481 -0.284 2.876 1.00 97.88 83 VAL A O 1
ATOM 711 N N . SER A 1 84 ? -1.255 1.906 3.314 1.00 97.56 84 SER A N 1
ATOM 712 C CA . SER A 1 84 ? -1.648 1.807 4.724 1.00 97.56 84 SER A CA 1
ATOM 713 C C . SER A 1 84 ? -2.454 3.018 5.193 1.00 97.56 84 SER A C 1
ATOM 715 O O . SER A 1 84 ? -2.693 3.955 4.424 1.00 97.56 84 SER A O 1
ATOM 717 N N . HIS A 1 85 ? -2.880 2.999 6.461 1.00 95.56 85 HIS A N 1
ATOM 718 C CA . HIS A 1 85 ? -3.616 4.088 7.115 1.00 95.56 85 HIS A CA 1
ATOM 719 C C . HIS A 1 85 ? -4.814 4.567 6.264 1.00 95.56 85 HIS A C 1
ATOM 721 O O . HIS A 1 85 ? -5.566 3.749 5.737 1.00 95.56 85 HIS A O 1
ATOM 727 N N . GLN A 1 86 ? -4.990 5.881 6.081 1.00 93.75 86 GLN A N 1
ATOM 728 C CA . GLN A 1 86 ? -6.118 6.461 5.349 1.00 93.75 86 GLN A CA 1
ATOM 729 C C . GLN A 1 86 ? -6.213 5.983 3.895 1.00 93.75 86 GLN A C 1
ATOM 731 O O . GLN A 1 86 ? -7.312 5.788 3.387 1.00 93.75 86 GLN A O 1
ATOM 736 N N . SER A 1 87 ? -5.084 5.748 3.222 1.00 95.19 87 SER A N 1
ATOM 737 C CA . SER A 1 87 ? -5.111 5.225 1.852 1.00 95.19 87 SER A CA 1
ATOM 738 C C . SER A 1 87 ? -5.582 3.776 1.798 1.00 95.19 87 SER A C 1
ATOM 740 O O . SER A 1 87 ? -6.307 3.419 0.877 1.00 95.19 87 SER A O 1
ATOM 742 N N . ALA A 1 88 ? -5.227 2.952 2.786 1.00 96.50 88 ALA A N 1
ATOM 743 C CA . ALA A 1 88 ? -5.755 1.594 2.876 1.00 96.50 88 ALA A CA 1
ATOM 744 C C . ALA A 1 88 ? -7.237 1.575 3.275 1.00 96.50 88 ALA A C 1
ATOM 746 O O . ALA A 1 88 ? -7.979 0.750 2.754 1.00 96.50 88 ALA A O 1
ATOM 747 N N . MET A 1 89 ? -7.694 2.506 4.123 1.00 95.38 89 MET A N 1
ATOM 748 C CA . MET A 1 89 ? -9.125 2.633 4.430 1.00 95.38 89 MET A CA 1
ATOM 749 C C . MET A 1 89 ? -9.949 2.903 3.167 1.00 95.38 89 MET A C 1
ATOM 751 O O . MET A 1 89 ? -10.979 2.265 2.975 1.00 95.38 89 MET A O 1
ATOM 755 N N . ALA A 1 90 ? -9.463 3.780 2.282 1.00 93.88 90 ALA A N 1
ATOM 756 C CA . ALA A 1 90 ? -10.105 4.040 0.995 1.00 93.88 90 ALA A CA 1
ATOM 757 C C . ALA A 1 90 ? -10.097 2.803 0.074 1.00 93.88 90 ALA A C 1
ATOM 759 O O . ALA A 1 90 ? -11.113 2.493 -0.536 1.00 93.88 90 ALA A O 1
ATOM 760 N N . VAL A 1 91 ? -8.987 2.053 0.012 1.00 95.25 91 VAL A N 1
ATOM 761 C CA . VAL A 1 91 ? -8.887 0.810 -0.788 1.00 95.25 91 VAL A CA 1
ATOM 762 C C . VAL A 1 91 ? -9.844 -0.283 -0.298 1.00 95.25 91 VAL A C 1
ATOM 764 O O . VAL A 1 91 ? -10.363 -1.052 -1.104 1.00 95.25 91 VAL A O 1
ATOM 767 N N . HIS A 1 92 ? -10.069 -0.370 1.013 1.00 96.31 92 HIS A N 1
ATOM 768 C CA . HIS A 1 92 ? -11.029 -1.302 1.619 1.00 96.31 92 HIS A CA 1
ATOM 769 C C . HIS A 1 92 ? -12.458 -0.757 1.647 1.00 96.31 92 HIS A C 1
ATOM 771 O O . HIS A 1 92 ? -13.358 -1.437 2.134 1.00 96.31 92 HIS A O 1
ATOM 777 N N . GLU A 1 93 ? -12.665 0.464 1.147 1.00 95.25 93 GLU A N 1
ATOM 778 C CA . GLU A 1 93 ? -13.945 1.169 1.159 1.00 95.25 93 GLU A CA 1
ATOM 779 C C . GLU A 1 93 ? -14.550 1.289 2.572 1.00 95.25 93 GLU A C 1
ATOM 781 O O . GLU A 1 93 ? -15.763 1.234 2.740 1.00 95.25 93 GLU A O 1
ATOM 786 N N . ILE A 1 94 ? -13.720 1.421 3.608 1.00 95.31 94 ILE A N 1
ATOM 787 C CA . ILE A 1 94 ? -14.151 1.622 5.009 1.00 95.31 94 ILE A CA 1
ATOM 788 C C . ILE A 1 94 ? -13.962 3.078 5.447 1.00 95.31 94 ILE A C 1
ATOM 790 O O . ILE A 1 94 ? -13.802 3.387 6.622 1.00 95.31 94 ILE A O 1
ATOM 794 N N . SER A 1 95 ? -13.878 3.988 4.482 1.00 90.06 95 SER A N 1
ATOM 795 C CA . SER A 1 95 ? -13.877 5.425 4.710 1.00 90.06 95 SER A CA 1
ATOM 796 C C . SER A 1 95 ? -14.309 6.131 3.435 1.00 90.06 95 SER A C 1
ATOM 798 O O . SER A 1 95 ? -13.748 5.878 2.371 1.00 90.06 95 SER A O 1
ATOM 800 N N . ASP A 1 96 ? -15.243 7.069 3.564 1.00 81.31 96 ASP A N 1
ATOM 801 C CA . ASP A 1 96 ? -15.687 7.920 2.453 1.00 81.31 96 ASP A CA 1
ATOM 802 C C . ASP A 1 96 ? -14.701 9.059 2.140 1.00 81.31 96 ASP A C 1
ATOM 804 O O . ASP A 1 96 ? -14.901 9.850 1.216 1.00 81.31 96 ASP A O 1
ATOM 808 N N . LEU A 1 97 ? -13.623 9.185 2.920 1.00 76.69 97 LEU A N 1
ATOM 809 C CA . LEU A 1 97 ? -12.639 10.238 2.725 1.00 76.69 97 LEU A CA 1
ATOM 810 C C . LEU A 1 97 ? -11.611 9.838 1.679 1.00 7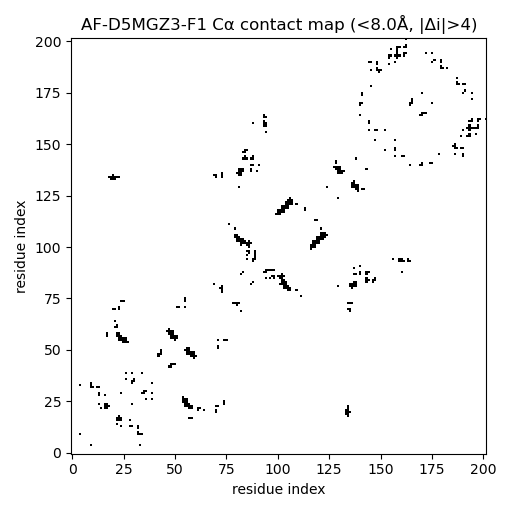6.69 97 LEU A C 1
ATOM 812 O O . LEU A 1 97 ? -10.842 8.896 1.856 1.00 76.69 97 LEU A O 1
ATOM 816 N N . MET A 1 98 ? -11.508 10.665 0.642 1.00 78.69 98 MET A N 1
ATOM 817 C CA . MET A 1 98 ? -10.348 10.660 -0.235 1.00 78.69 98 MET A CA 1
ATOM 818 C C . MET A 1 98 ? -9.178 11.350 0.479 1.00 78.69 98 MET A C 1
ATOM 820 O O . MET A 1 98 ? -9.234 12.561 0.721 1.00 78.69 98 MET A O 1
ATOM 824 N N . PRO A 1 99 ? -8.107 10.626 0.847 1.00 81.25 99 PRO A N 1
ATOM 825 C CA . PRO A 1 99 ? -6.993 11.241 1.544 1.00 81.25 99 PRO A CA 1
ATOM 826 C C . PRO A 1 99 ? -6.239 12.191 0.606 1.00 81.25 99 PRO A C 1
ATOM 828 O O . PRO A 1 99 ? -5.889 11.835 -0.516 1.00 81.25 99 PRO A O 1
ATOM 831 N N . ALA A 1 100 ? -5.931 13.399 1.088 1.00 86.69 100 ALA A N 1
ATOM 832 C CA . ALA A 1 100 ? -5.198 14.407 0.312 1.00 86.69 100 ALA A CA 1
ATOM 833 C C . ALA A 1 100 ? -3.758 13.982 -0.045 1.00 86.69 100 ALA A C 1
ATOM 835 O O . ALA A 1 100 ? -3.133 14.563 -0.932 1.00 86.69 100 ALA A O 1
ATOM 836 N N . LYS A 1 101 ? -3.213 12.992 0.671 1.00 92.31 101 LYS A N 1
ATOM 837 C CA . LYS A 1 101 ? -1.901 12.387 0.429 1.00 92.31 101 LYS A CA 1
ATOM 838 C C . LYS A 1 101 ? -2.020 10.874 0.452 1.00 92.31 101 LYS A C 1
ATOM 840 O O . LYS A 1 101 ? -2.848 10.320 1.166 1.00 92.31 101 LYS A O 1
ATOM 845 N N . ILE A 1 102 ? -1.132 10.206 -0.273 1.00 94.00 102 ILE A N 1
ATOM 846 C CA . ILE A 1 102 ? -1.046 8.747 -0.242 1.00 94.00 102 ILE A CA 1
ATOM 847 C C . ILE A 1 102 ? -0.205 8.314 0.960 1.00 94.00 102 ILE A C 1
ATOM 849 O O . ILE A 1 102 ? 0.928 8.764 1.128 1.00 94.00 102 ILE A O 1
ATOM 853 N N . HIS A 1 103 ? -0.749 7.433 1.789 1.00 95.94 103 HIS A N 1
ATOM 854 C CA . HIS A 1 103 ? -0.088 6.877 2.961 1.00 95.94 103 HIS A CA 1
ATOM 855 C C . HIS A 1 103 ? 0.480 5.497 2.639 1.00 95.94 103 HIS A C 1
ATOM 857 O O . HIS A 1 103 ? -0.227 4.602 2.171 1.00 95.94 103 HIS A O 1
ATOM 863 N N . LEU A 1 104 ? 1.779 5.336 2.886 1.00 97.44 104 LEU A N 1
ATOM 864 C CA . LEU A 1 104 ? 2.499 4.093 2.642 1.00 97.44 104 LEU A CA 1
ATOM 865 C C . LEU A 1 104 ? 3.331 3.738 3.870 1.00 97.44 104 LEU A C 1
ATOM 867 O O . LEU A 1 104 ? 4.035 4.589 4.412 1.00 97.44 104 LEU A O 1
ATOM 871 N N . THR A 1 105 ? 3.323 2.467 4.243 1.00 98.31 105 THR A N 1
ATOM 872 C CA . THR A 1 105 ? 4.270 1.893 5.196 1.00 98.31 105 THR A CA 1
ATOM 873 C C . THR A 1 105 ? 5.438 1.277 4.432 1.00 98.31 105 THR A C 1
ATOM 875 O O . THR A 1 105 ? 5.254 0.533 3.465 1.00 98.31 105 THR A O 1
ATOM 878 N N . VAL A 1 106 ? 6.657 1.599 4.855 1.00 98.06 106 VAL A N 1
ATOM 879 C CA . VAL A 1 106 ? 7.914 1.046 4.337 1.00 98.06 106 VAL A CA 1
ATOM 880 C C . VAL A 1 106 ? 8.777 0.538 5.497 1.00 98.06 106 VAL A C 1
ATOM 882 O O . VAL A 1 106 ? 8.653 1.052 6.611 1.00 98.06 106 VAL A O 1
ATOM 885 N N . PRO A 1 107 ? 9.693 -0.418 5.257 1.00 97.62 107 PRO A N 1
ATOM 886 C CA . PRO A 1 107 ? 10.632 -0.860 6.283 1.00 97.62 107 PRO A CA 1
ATOM 887 C C . PRO A 1 107 ? 11.487 0.297 6.838 1.00 97.62 107 PRO A C 1
ATOM 889 O O . PRO A 1 107 ? 11.796 1.234 6.089 1.00 97.62 107 PRO A O 1
ATOM 892 N N . PRO A 1 108 ? 11.930 0.244 8.111 1.00 97.06 108 PRO A N 1
ATOM 893 C CA . PRO A 1 108 ? 12.722 1.308 8.740 1.00 97.06 108 PRO A CA 1
ATOM 894 C C . PRO A 1 108 ? 13.992 1.706 7.972 1.00 97.06 108 PRO A C 1
ATOM 896 O O . PRO A 1 108 ? 14.381 2.873 7.955 1.00 97.06 108 PRO A O 1
ATOM 899 N N . GLU A 1 109 ? 14.622 0.750 7.295 1.00 95.88 109 GLU A N 1
ATOM 900 C CA . GLU A 1 109 ? 15.824 0.934 6.483 1.00 95.88 109 GLU A CA 1
ATOM 901 C C . GLU A 1 109 ? 15.577 1.627 5.131 1.00 95.88 109 GLU A C 1
ATOM 903 O O . GLU A 1 109 ? 16.533 1.915 4.405 1.00 95.88 109 GLU A O 1
ATOM 908 N N . PHE A 1 110 ? 14.327 1.923 4.764 1.00 96.44 110 PHE A N 1
ATOM 909 C CA . PHE A 1 110 ? 14.000 2.591 3.509 1.00 96.44 110 PHE A CA 1
ATOM 910 C C . PHE A 1 110 ? 14.399 4.078 3.531 1.00 96.44 110 PHE A C 1
ATOM 912 O O . PHE A 1 110 ? 13.914 4.873 4.340 1.00 96.44 110 PHE A O 1
ATOM 919 N N . ARG A 1 111 ? 15.278 4.474 2.596 1.00 93.12 111 ARG A N 1
ATOM 920 C CA . ARG A 1 111 ? 15.938 5.799 2.596 1.00 93.12 111 ARG A CA 1
ATOM 921 C C . ARG A 1 111 ? 15.501 6.773 1.500 1.00 93.12 111 ARG A C 1
ATOM 923 O O . ARG A 1 111 ? 16.090 7.845 1.395 1.00 93.12 111 ARG A O 1
ATOM 930 N N . LYS A 1 112 ? 14.524 6.445 0.646 1.00 92.94 112 LYS A N 1
ATOM 931 C CA . LYS A 1 112 ? 14.109 7.406 -0.393 1.00 92.94 112 LYS A CA 1
ATOM 932 C C . LYS A 1 112 ? 13.313 8.559 0.211 1.00 92.94 112 LYS A C 1
ATOM 934 O O . LYS A 1 112 ? 12.438 8.338 1.044 1.00 92.94 112 LYS A O 1
ATOM 939 N N . THR A 1 113 ? 13.582 9.767 -0.272 1.00 91.62 113 THR A N 1
ATOM 940 C CA . THR A 1 113 ? 12.819 10.963 0.091 1.00 91.62 113 THR A CA 1
ATOM 941 C C . THR A 1 113 ? 11.392 10.864 -0.454 1.00 91.62 113 THR A 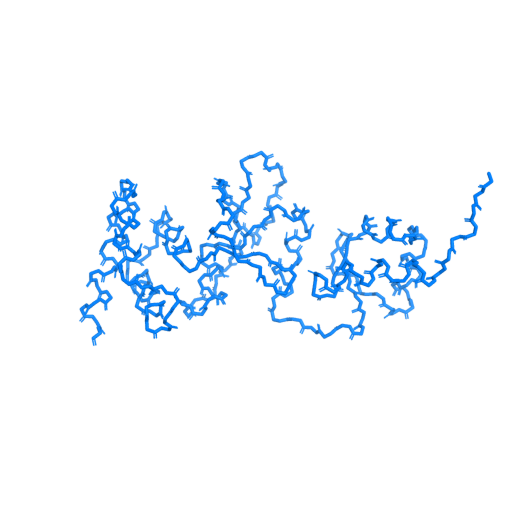C 1
ATOM 943 O O . THR A 1 113 ? 11.239 10.608 -1.653 1.00 91.62 113 THR A O 1
ATOM 946 N N . PRO A 1 114 ? 10.356 11.054 0.382 1.00 90.62 114 PRO A N 1
ATOM 947 C CA . PRO A 1 114 ? 8.972 11.051 -0.077 1.00 90.62 114 PRO A CA 1
ATOM 948 C C . PRO A 1 114 ? 8.698 12.199 -1.053 1.00 90.62 114 PRO A C 1
ATOM 950 O O . PRO A 1 114 ? 9.288 13.275 -0.959 1.00 90.62 114 PRO A O 1
ATOM 953 N N . SER A 1 115 ? 7.758 11.976 -1.971 1.00 89.44 115 SER A N 1
ATOM 954 C CA . SER A 1 115 ? 7.121 13.062 -2.724 1.00 89.44 115 SER A CA 1
ATOM 955 C C . SER A 1 115 ? 6.234 13.903 -1.788 1.00 89.44 115 SER A C 1
ATOM 957 O O . SER A 1 115 ? 5.658 13.336 -0.860 1.00 89.44 115 SER A O 1
ATOM 959 N N . PRO A 1 116 ? 6.024 15.212 -2.035 1.00 90.88 116 PRO A N 1
ATOM 960 C CA . PRO A 1 116 ? 5.058 16.019 -1.276 1.00 90.88 116 PRO A CA 1
ATOM 961 C C . PRO A 1 116 ? 3.628 15.448 -1.254 1.00 90.88 116 PRO A C 1
ATOM 963 O O . PRO A 1 116 ? 2.870 15.717 -0.322 1.00 90.88 116 PRO A O 1
ATOM 966 N N . ALA A 1 117 ? 3.282 14.638 -2.261 1.00 89.62 117 ALA A N 1
ATOM 967 C CA . ALA A 1 117 ? 1.990 13.967 -2.396 1.00 89.62 117 ALA A CA 1
ATOM 968 C C . ALA A 1 117 ? 1.837 12.694 -1.533 1.00 89.62 117 ALA A C 1
ATOM 970 O O . ALA A 1 117 ? 0.791 12.049 -1.594 1.00 89.62 117 ALA A O 1
ATOM 971 N N . MET A 1 118 ? 2.852 12.296 -0.753 1.00 94.00 118 MET A N 1
ATOM 972 C CA . MET A 1 118 ? 2.793 11.088 0.080 1.00 94.00 118 MET A CA 1
ATOM 973 C C . MET A 1 118 ? 3.253 11.317 1.521 1.00 94.00 118 MET A C 1
ATOM 975 O O . MET A 1 118 ? 4.027 12.227 1.821 1.00 94.00 118 MET A O 1
ATOM 979 N N . VAL A 1 119 ? 2.819 10.419 2.399 1.00 94.75 119 VAL A N 1
ATOM 980 C CA . VAL A 1 119 ? 3.314 10.253 3.765 1.00 94.75 119 VAL A CA 1
ATOM 981 C C . VAL A 1 119 ? 3.937 8.864 3.872 1.00 94.75 119 VAL A C 1
ATOM 983 O O . VAL A 1 119 ? 3.291 7.861 3.567 1.00 94.75 119 VAL A O 1
ATOM 986 N N . LEU A 1 120 ? 5.204 8.813 4.292 1.00 96.12 120 LEU A N 1
ATOM 987 C CA . LEU A 1 120 ? 5.915 7.562 4.545 1.00 96.12 120 LEU A CA 1
ATOM 988 C C . LEU A 1 120 ? 5.943 7.261 6.037 1.00 96.12 120 LEU A C 1
ATOM 990 O O . LEU A 1 120 ? 6.618 7.948 6.807 1.00 96.12 120 LEU A O 1
ATOM 994 N N . HIS A 1 121 ? 5.274 6.180 6.398 1.00 96.44 121 HIS A N 1
ATOM 995 C CA . HIS A 1 121 ? 5.334 5.565 7.712 1.00 96.44 121 HIS A CA 1
ATOM 996 C C . HIS A 1 121 ? 6.425 4.502 7.720 1.00 96.44 121 HIS A C 1
ATOM 998 O O . HIS A 1 121 ? 6.611 3.783 6.736 1.00 96.44 121 HIS A O 1
ATOM 1004 N N . ARG A 1 122 ? 7.175 4.412 8.818 1.00 96.38 122 ARG A N 1
ATOM 1005 C CA . ARG A 1 122 ? 8.256 3.434 8.964 1.00 96.38 122 ARG A CA 1
ATOM 1006 C C . ARG A 1 122 ? 7.866 2.407 10.004 1.00 96.38 122 ARG A C 1
ATOM 1008 O O . ARG A 1 122 ? 7.835 2.729 11.185 1.00 96.38 122 ARG A O 1
ATOM 1015 N N . ASP A 1 123 ? 7.590 1.194 9.547 1.00 96.56 123 ASP A N 1
ATOM 1016 C CA . ASP A 1 123 ? 7.268 0.070 10.419 1.00 96.56 123 ASP A CA 1
ATOM 1017 C C . ASP A 1 123 ? 7.608 -1.262 9.732 1.00 96.56 123 ASP A C 1
ATOM 1019 O O . ASP A 1 123 ? 7.784 -1.330 8.510 1.00 96.56 123 ASP A O 1
ATOM 1023 N N . ARG A 1 124 ? 7.721 -2.329 10.522 1.00 96.81 124 ARG A N 1
ATOM 1024 C CA . ARG A 1 124 ? 7.861 -3.699 10.030 1.00 96.81 124 ARG A CA 1
ATOM 1025 C C . ARG A 1 124 ? 6.497 -4.373 10.044 1.00 96.81 124 ARG A C 1
ATOM 1027 O O . ARG A 1 124 ? 5.936 -4.614 11.105 1.00 96.81 124 ARG A O 1
ATOM 1034 N N . LEU A 1 125 ? 6.003 -4.691 8.853 1.00 97.62 125 LEU A N 1
ATOM 1035 C CA . LEU A 1 125 ? 4.762 -5.436 8.668 1.00 97.62 125 LEU A CA 1
ATOM 1036 C C . LEU A 1 125 ? 5.058 -6.935 8.589 1.00 97.62 125 LEU A C 1
ATOM 1038 O O . LEU A 1 125 ? 5.929 -7.362 7.824 1.00 97.62 125 LEU A O 1
ATOM 1042 N N . ALA A 1 126 ? 4.325 -7.731 9.359 1.00 97.38 126 ALA A N 1
ATOM 1043 C CA . ALA A 1 126 ? 4.337 -9.178 9.240 1.00 97.38 126 ALA A CA 1
ATOM 1044 C C . ALA A 1 126 ? 3.609 -9.614 7.952 1.00 97.38 126 ALA A C 1
ATOM 1046 O O . ALA A 1 126 ? 2.701 -8.925 7.490 1.00 97.38 126 ALA A O 1
ATOM 1047 N N . PRO A 1 127 ? 3.947 -10.777 7.362 1.00 97.44 127 PRO A N 1
ATOM 1048 C CA . PRO A 1 127 ? 3.319 -11.225 6.117 1.00 97.44 127 PRO A CA 1
ATOM 1049 C C . PRO A 1 127 ? 1.788 -11.322 6.175 1.00 97.44 127 PRO A C 1
ATOM 1051 O O . PRO A 1 127 ? 1.131 -11.016 5.189 1.00 97.44 127 PRO A O 1
ATOM 1054 N N . HIS A 1 128 ? 1.218 -11.698 7.326 1.00 97.19 128 HIS A N 1
ATOM 1055 C CA . HIS A 1 128 ? -0.234 -11.801 7.522 1.00 97.19 128 HIS A CA 1
ATOM 1056 C C . HIS A 1 128 ? -0.935 -10.441 7.674 1.00 97.19 128 HIS A C 1
ATOM 1058 O O . HIS A 1 128 ? -2.158 -10.381 7.695 1.00 97.19 128 HIS A O 1
ATOM 1064 N N . GLU A 1 129 ? -0.179 -9.349 7.800 1.00 98.25 129 GLU A N 1
ATOM 1065 C CA . GLU A 1 129 ? -0.708 -7.985 7.858 1.00 98.25 129 GLU A CA 1
ATOM 1066 C C . GLU A 1 129 ? -0.797 -7.345 6.467 1.00 98.25 129 GLU A C 1
ATOM 1068 O O . GLU A 1 129 ? -1.184 -6.183 6.355 1.00 98.25 129 GLU A O 1
ATOM 1073 N N . ILE A 1 130 ? -0.418 -8.073 5.410 1.00 98.56 130 ILE A N 1
ATOM 1074 C CA . ILE A 1 130 ? -0.309 -7.563 4.045 1.00 98.56 130 ILE A CA 1
ATOM 1075 C C . ILE A 1 130 ? -1.193 -8.386 3.107 1.00 98.56 130 ILE A C 1
ATOM 1077 O O . ILE A 1 130 ? -1.093 -9.608 3.043 1.00 98.56 130 ILE A O 1
ATOM 1081 N N . GLU A 1 131 ? -1.984 -7.693 2.297 1.00 97.44 131 GLU A N 1
ATOM 1082 C CA . GLU A 1 131 ? -2.728 -8.248 1.171 1.00 97.44 131 GLU A CA 1
ATOM 1083 C C . GLU A 1 131 ? -2.092 -7.832 -0.155 1.00 97.44 131 GLU A C 1
ATOM 1085 O O . GLU A 1 131 ? -1.603 -6.708 -0.319 1.00 97.44 131 GLU A O 1
ATOM 1090 N N . GLN A 1 132 ? -2.134 -8.741 -1.126 1.00 95.56 132 GLN A N 1
ATOM 1091 C CA . GLN A 1 132 ? -1.791 -8.446 -2.513 1.00 95.56 132 GLN A CA 1
ATOM 1092 C C . GLN A 1 132 ? -3.043 -7.989 -3.263 1.00 95.56 132 GLN A C 1
ATOM 1094 O O . GLN A 1 132 ? -4.098 -8.613 -3.165 1.00 95.56 132 GLN A O 1
ATOM 1099 N N . ARG A 1 133 ? -2.906 -6.911 -4.028 1.00 93.75 133 ARG A N 1
ATOM 1100 C CA . ARG A 1 133 ? -3.889 -6.418 -4.998 1.00 93.75 133 ARG A CA 1
ATOM 1101 C C . ARG A 1 133 ? -3.228 -6.363 -6.374 1.00 93.75 133 ARG A C 1
ATOM 1103 O O . ARG A 1 133 ? -2.028 -6.614 -6.498 1.00 93.75 133 ARG A O 1
ATOM 1110 N N . ASP A 1 134 ? -3.991 -6.016 -7.404 1.00 89.38 134 ASP A N 1
ATOM 1111 C CA . ASP A 1 134 ? -3.475 -5.928 -8.772 1.00 89.38 134 ASP A CA 1
ATOM 1112 C C . ASP A 1 134 ? -2.398 -4.839 -8.900 1.00 89.38 134 ASP A C 1
ATOM 1114 O O . ASP A 1 134 ? -2.670 -3.655 -9.097 1.00 89.38 134 ASP A O 1
ATOM 1118 N N . GLY A 1 135 ? -1.143 -5.269 -8.765 1.00 92.12 135 GLY A N 1
ATOM 1119 C CA . GLY A 1 135 ? 0.066 -4.467 -8.913 1.00 92.12 135 GLY A CA 1
ATOM 1120 C C . GLY A 1 135 ? 0.513 -3.651 -7.702 1.00 92.12 135 GLY A C 1
ATOM 1121 O O . GLY A 1 135 ? 1.478 -2.891 -7.813 1.00 92.12 135 GLY A O 1
ATOM 1122 N N . PHE A 1 136 ? -0.120 -3.822 -6.543 1.00 95.94 136 PHE A N 1
ATOM 1123 C CA . PHE A 1 136 ? 0.304 -3.183 -5.298 1.00 95.94 136 PHE A CA 1
ATOM 1124 C C . PHE A 1 136 ? -0.025 -4.040 -4.072 1.00 95.94 136 PHE A C 1
ATOM 1126 O O . PHE A 1 136 ? -0.757 -5.022 -4.143 1.00 95.94 136 PHE A O 1
ATOM 1133 N N . ARG A 1 137 ? 0.533 -3.650 -2.924 1.00 97.62 137 ARG A N 1
ATOM 1134 C CA . ARG A 1 137 ? 0.260 -4.268 -1.620 1.00 97.62 137 ARG A CA 1
ATOM 1135 C C . ARG A 1 137 ? -0.464 -3.283 -0.728 1.00 97.62 137 ARG A C 1
ATOM 1137 O O . ARG A 1 137 ? -0.130 -2.100 -0.758 1.00 97.62 137 ARG A O 1
ATOM 1144 N N . VAL A 1 138 ? -1.375 -3.773 0.098 1.00 98.38 138 VAL A N 1
ATOM 1145 C CA . VAL A 1 138 ? -2.130 -2.982 1.079 1.00 98.38 138 VAL A CA 1
ATOM 1146 C C . VAL A 1 138 ? -2.114 -3.691 2.432 1.00 98.38 138 VAL A C 1
ATOM 1148 O O . VAL A 1 138 ? -1.969 -4.910 2.478 1.00 98.38 138 VAL A O 1
ATOM 1151 N N . THR A 1 139 ? -2.202 -2.962 3.541 1.00 98.75 139 THR A N 1
ATOM 1152 C CA . THR A 1 139 ? -2.379 -3.580 4.860 1.00 98.75 139 THR A CA 1
ATOM 1153 C C . THR A 1 139 ? -3.739 -4.266 4.949 1.00 98.75 139 THR A C 1
ATOM 1155 O O . THR A 1 139 ? -4.704 -3.771 4.370 1.00 98.75 139 THR A O 1
ATOM 1158 N N . THR A 1 140 ? -3.852 -5.372 5.687 1.00 98.62 140 THR A N 1
ATOM 1159 C CA . THR A 1 140 ? -5.158 -6.006 5.955 1.00 98.62 140 THR A CA 1
ATOM 1160 C C . THR A 1 140 ? -6.120 -5.015 6.625 1.00 98.62 140 THR A C 1
ATOM 1162 O O . THR A 1 140 ? -5.666 -4.048 7.248 1.00 98.62 140 THR A O 1
ATOM 1165 N N . PRO A 1 141 ? -7.445 -5.217 6.545 1.00 98.38 141 PRO A N 1
ATOM 1166 C CA . PRO A 1 141 ? -8.422 -4.354 7.203 1.00 98.38 141 PRO A CA 1
ATOM 1167 C C . PRO A 1 141 ? -8.145 -4.140 8.700 1.00 98.38 141 PRO A C 1
ATOM 1169 O O . PRO A 1 141 ? -8.090 -2.999 9.152 1.00 98.38 141 PRO A O 1
ATOM 1172 N N . LEU A 1 142 ? -7.846 -5.206 9.458 1.00 98.25 142 LEU A N 1
ATOM 1173 C CA . LEU A 1 142 ? -7.488 -5.084 10.879 1.00 98.25 142 LEU A CA 1
ATOM 1174 C C . LEU A 1 142 ? -6.228 -4.233 11.068 1.00 98.25 142 LEU A C 1
ATOM 1176 O O . LEU A 1 142 ? -6.227 -3.297 11.866 1.00 98.25 142 LEU A O 1
ATOM 1180 N N . ARG A 1 143 ? -5.164 -4.513 10.303 1.00 98.25 143 ARG A N 1
ATOM 1181 C CA . ARG A 1 143 ? -3.928 -3.733 10.395 1.00 98.25 143 ARG A CA 1
ATOM 1182 C C . ARG A 1 143 ? -4.151 -2.265 10.030 1.00 98.25 143 ARG A C 1
ATOM 1184 O O . ARG A 1 143 ? -3.569 -1.385 10.651 1.00 98.25 143 ARG A O 1
ATOM 1191 N N . THR A 1 144 ? -5.015 -2.004 9.058 1.00 97.69 144 THR A N 1
ATOM 1192 C CA . THR A 1 144 ? -5.382 -0.657 8.615 1.00 97.69 144 THR A CA 1
ATOM 1193 C C . THR A 1 144 ? -6.059 0.138 9.729 1.00 97.69 144 THR A C 1
ATOM 1195 O O . THR A 1 144 ? -5.707 1.297 9.934 1.00 97.69 144 THR A O 1
ATOM 1198 N N . LEU A 1 145 ? -6.976 -0.479 10.482 1.00 96.88 145 LEU A N 1
ATOM 1199 C CA . LEU A 1 145 ? -7.620 0.149 11.643 1.00 96.88 145 LEU A CA 1
ATOM 1200 C C . LEU A 1 145 ? -6.613 0.434 12.766 1.00 96.88 145 LEU A C 1
ATOM 1202 O O . LEU A 1 145 ? -6.642 1.510 13.358 1.00 96.88 145 LEU A O 1
ATOM 1206 N N . ILE A 1 146 ? -5.678 -0.489 13.017 1.00 96.62 146 ILE A N 1
ATOM 1207 C CA . ILE A 1 146 ? -4.590 -0.296 13.989 1.00 96.62 146 ILE A CA 1
ATOM 1208 C C . ILE A 1 146 ? -3.686 0.872 13.571 1.00 96.62 146 ILE A C 1
ATOM 1210 O O . ILE A 1 146 ? -3.381 1.744 14.382 1.00 96.62 146 ILE A O 1
ATOM 1214 N N . ASP A 1 147 ? -3.268 0.907 12.306 1.00 95.75 147 ASP A N 1
ATOM 1215 C CA . ASP A 1 147 ? -2.467 1.992 11.738 1.00 95.75 147 ASP A CA 1
ATOM 1216 C C . ASP A 1 147 ? -3.208 3.337 11.838 1.00 95.75 147 ASP A C 1
ATOM 1218 O O . ASP A 1 147 ? -2.628 4.343 12.248 1.00 95.75 147 ASP A O 1
ATOM 1222 N N . ALA A 1 148 ? -4.511 3.354 11.540 1.00 93.31 148 ALA A N 1
ATOM 1223 C CA . ALA A 1 148 ? -5.351 4.537 11.693 1.00 93.31 148 ALA A CA 1
ATOM 1224 C C . ALA A 1 148 ? -5.465 4.990 13.157 1.00 93.31 148 ALA A C 1
ATOM 1226 O O . ALA A 1 148 ? -5.432 6.185 13.404 1.00 93.31 148 ALA A O 1
ATOM 1227 N N . ALA A 1 149 ? -5.522 4.074 14.128 1.00 93.69 149 ALA A N 1
ATOM 1228 C CA . ALA A 1 149 ? -5.554 4.411 15.555 1.00 93.69 149 ALA A CA 1
ATOM 1229 C C . ALA A 1 149 ? -4.208 4.936 16.100 1.00 93.69 149 ALA A C 1
ATOM 1231 O O . ALA A 1 149 ? -4.165 5.615 17.130 1.00 93.69 149 ALA A O 1
ATOM 1232 N N . ARG A 1 150 ? -3.091 4.611 15.433 1.00 91.94 150 ARG A N 1
ATOM 1233 C CA . ARG A 1 150 ? -1.744 5.085 15.804 1.00 91.94 150 ARG A CA 1
ATOM 1234 C C . ARG A 1 150 ? -1.486 6.526 15.392 1.00 91.94 150 ARG A C 1
ATOM 1236 O O . ARG A 1 150 ? -0.667 7.196 16.019 1.00 91.94 150 ARG A O 1
ATOM 1243 N N . VAL A 1 151 ? -2.157 6.993 14.346 1.00 85.75 151 VAL A N 1
ATOM 1244 C CA . VAL A 1 151 ? -2.140 8.400 13.947 1.00 85.75 151 VAL A CA 1
ATOM 1245 C C . VAL A 1 151 ? -3.371 9.080 14.529 1.00 85.75 151 VAL A C 1
ATOM 1247 O O . VAL A 1 151 ? -4.392 8.442 14.748 1.00 85.75 151 VAL A O 1
ATOM 1250 N N . ASP A 1 152 ? -3.270 10.358 14.865 1.00 72.25 152 ASP A N 1
ATOM 1251 C CA . ASP A 1 152 ? -4.360 11.070 15.532 1.00 72.25 152 ASP A CA 1
ATOM 1252 C C . ASP A 1 152 ? -5.508 11.330 14.539 1.00 72.25 152 ASP A C 1
ATOM 1254 O O . ASP A 1 152 ? -5.553 12.352 13.855 1.00 72.25 152 ASP A O 1
ATOM 1258 N N . VAL A 1 153 ? -6.378 10.331 14.371 1.00 75.69 153 VAL A N 1
ATOM 1259 C CA . VAL A 1 153 ? -7.602 10.410 13.572 1.00 75.69 153 VAL A CA 1
ATOM 1260 C C . VAL A 1 153 ? -8.755 10.783 14.489 1.00 75.69 153 VAL A C 1
ATOM 1262 O O . VAL A 1 153 ? -8.878 10.269 15.597 1.00 75.69 153 VAL A O 1
ATOM 1265 N N . ASP A 1 154 ? -9.612 11.652 13.968 1.00 85.69 154 ASP A N 1
ATOM 1266 C CA . ASP A 1 154 ? -10.933 11.977 14.496 1.00 85.69 154 ASP A CA 1
ATOM 1267 C C . ASP A 1 154 ? -11.691 10.700 14.957 1.00 85.69 154 ASP A C 1
ATOM 1269 O O . ASP A 1 154 ? -11.930 9.812 14.123 1.00 85.69 154 ASP A O 1
ATOM 1273 N N . PRO A 1 155 ? -12.024 10.555 16.257 1.00 86.56 155 PRO A N 1
ATOM 1274 C CA . PRO A 1 155 ? -12.592 9.328 16.827 1.00 86.56 155 PRO A CA 1
ATOM 1275 C C . PRO A 1 155 ? -13.854 8.834 16.116 1.00 86.56 155 PRO A C 1
ATOM 1277 O O . PRO A 1 155 ? -14.019 7.632 15.896 1.00 86.56 155 PRO A O 1
ATOM 1280 N N . GLU A 1 156 ? -14.718 9.751 15.694 1.00 89.62 156 GLU A N 1
ATOM 1281 C CA . GLU A 1 156 ? -15.954 9.479 14.966 1.00 89.62 156 GLU A CA 1
ATOM 1282 C C . GLU A 1 156 ? -15.668 8.812 13.618 1.00 89.62 156 GLU A C 1
ATOM 1284 O O . GLU A 1 156 ? -16.378 7.895 13.201 1.00 89.62 156 GLU A O 1
ATOM 1289 N N . ARG A 1 157 ? -14.583 9.214 12.949 1.00 90.44 157 ARG A N 1
ATOM 1290 C CA . ARG A 1 157 ? -14.175 8.626 11.667 1.00 90.44 157 ARG A CA 1
ATOM 1291 C C . ARG A 1 157 ? -13.589 7.242 11.850 1.00 90.44 157 ARG A C 1
ATOM 1293 O O . ARG A 1 157 ? -13.892 6.350 11.064 1.00 90.44 157 ARG A O 1
ATOM 1300 N N . LEU A 1 158 ? -12.759 7.060 12.878 1.00 93.81 158 LEU A N 1
ATOM 1301 C CA . LEU A 1 158 ? -12.228 5.739 13.197 1.00 93.81 158 LEU A CA 1
ATOM 1302 C C . LEU A 1 158 ? -13.367 4.786 13.584 1.00 93.81 158 LEU A C 1
ATOM 1304 O O . LEU A 1 158 ? -13.372 3.637 13.157 1.00 93.81 158 LEU A O 1
ATOM 1308 N N . SER A 1 159 ? -14.364 5.273 14.325 1.00 95.50 159 SER A N 1
ATOM 1309 C CA . SER A 1 159 ? -15.564 4.508 14.664 1.00 95.50 159 SER A CA 1
ATOM 1310 C C . SER A 1 159 ? -16.377 4.110 13.432 1.00 95.50 159 SER A C 1
ATOM 1312 O O . SER A 1 159 ? -16.722 2.936 13.289 1.00 95.50 159 SER A O 1
ATOM 1314 N N . ALA A 1 160 ? -16.627 5.044 12.507 1.00 94.88 160 ALA A N 1
ATOM 1315 C CA . ALA A 1 160 ? -17.299 4.740 11.245 1.00 94.88 160 ALA A CA 1
ATOM 1316 C C . ALA A 1 160 ? -16.533 3.676 10.441 1.00 94.88 160 ALA A C 1
ATOM 1318 O O . ALA A 1 160 ? -17.137 2.707 9.989 1.00 94.88 160 ALA A O 1
ATOM 1319 N N . ALA A 1 161 ? -15.204 3.790 10.359 1.00 95.69 161 ALA A N 1
ATOM 1320 C CA . ALA A 1 161 ? -14.368 2.810 9.672 1.00 95.69 161 ALA A CA 1
ATOM 1321 C C . ALA A 1 161 ? -14.408 1.420 10.322 1.00 95.69 161 ALA A C 1
ATOM 1323 O O . ALA A 1 161 ? -14.482 0.412 9.619 1.00 95.69 161 ALA A O 1
ATOM 1324 N N . VAL A 1 162 ? -14.391 1.348 11.660 1.00 97.12 162 VAL A N 1
ATOM 1325 C CA . VAL A 1 162 ? -14.565 0.088 12.401 1.00 97.12 162 VAL A CA 1
ATOM 1326 C C . VAL A 1 162 ? -15.922 -0.531 12.078 1.00 97.12 162 VAL A C 1
ATOM 1328 O O . VAL A 1 162 ? -15.988 -1.709 11.727 1.00 97.12 162 VAL A O 1
ATOM 1331 N N . ARG A 1 163 ? -16.997 0.260 12.152 1.00 96.25 163 ARG A N 1
ATOM 1332 C CA . ARG A 1 163 ? -18.354 -0.201 11.851 1.00 96.25 163 ARG A CA 1
ATOM 1333 C C . ARG A 1 163 ? -18.449 -0.752 10.430 1.00 96.25 163 ARG A C 1
ATOM 1335 O O . ARG A 1 163 ? -18.929 -1.867 10.249 1.00 96.25 163 ARG A O 1
ATOM 1342 N N . ASP A 1 164 ? -17.961 -0.014 9.440 1.00 96.94 164 ASP A N 1
ATOM 1343 C CA . ASP A 1 164 ? -18.043 -0.420 8.037 1.00 96.94 164 ASP A CA 1
ATOM 1344 C C . ASP A 1 164 ? -17.213 -1.682 7.772 1.00 96.94 164 ASP A C 1
ATOM 1346 O O . ASP A 1 164 ? -17.672 -2.583 7.069 1.00 96.94 164 ASP A O 1
ATOM 1350 N N . ALA A 1 165 ? -16.029 -1.803 8.384 1.00 97.38 165 ALA A N 1
ATOM 1351 C CA . ALA A 1 165 ? -15.208 -3.008 8.293 1.00 97.38 165 ALA A CA 1
ATOM 1352 C C . ALA A 1 165 ? -15.927 -4.249 8.847 1.00 97.38 165 ALA A C 1
ATOM 1354 O O . ALA A 1 165 ? -15.837 -5.327 8.254 1.00 97.38 165 ALA A O 1
ATOM 1355 N N . VAL A 1 166 ? -16.655 -4.101 9.956 1.00 97.06 166 VAL A N 1
ATOM 1356 C CA . VAL A 1 166 ? -17.434 -5.186 10.569 1.00 97.06 166 VAL A CA 1
ATOM 1357 C C . VAL A 1 166 ? -18.664 -5.523 9.729 1.00 97.06 166 VAL A C 1
ATOM 1359 O O . VAL A 1 166 ? -18.873 -6.689 9.397 1.00 97.06 166 VAL A O 1
ATOM 1362 N N . LEU A 1 167 ? -19.445 -4.519 9.319 1.00 96.12 167 LEU A N 1
ATOM 1363 C CA . LEU A 1 167 ? -20.655 -4.707 8.509 1.00 96.12 167 LEU A CA 1
ATOM 1364 C C . LEU A 1 167 ? -20.356 -5.358 7.154 1.00 96.12 167 LEU A C 1
ATOM 1366 O O . LEU A 1 167 ? -21.124 -6.197 6.687 1.00 96.12 167 LEU A O 1
ATOM 1370 N N . LYS A 1 168 ? -19.220 -5.014 6.539 1.00 96.81 168 LYS A N 1
ATOM 1371 C CA . LYS A 1 168 ? -18.750 -5.625 5.287 1.00 96.81 168 LYS A CA 1
ATOM 1372 C C . LYS A 1 168 ? -18.106 -7.004 5.485 1.00 96.81 168 LYS A C 1
ATOM 1374 O O . LYS A 1 168 ? -17.700 -7.624 4.507 1.00 96.81 168 LYS A O 1
ATOM 1379 N N . GLY A 1 169 ? -17.983 -7.487 6.725 1.00 97.00 169 GLY A N 1
ATOM 1380 C CA . GLY A 1 169 ? -17.367 -8.777 7.044 1.00 97.00 169 GLY A CA 1
ATOM 1381 C C . GLY A 1 169 ? -15.851 -8.825 6.824 1.00 97.00 169 GLY A C 1
ATOM 1382 O O . GLY A 1 169 ? -15.284 -9.912 6.728 1.00 97.00 169 GLY A O 1
ATOM 1383 N N . LEU A 1 170 ? -15.185 -7.668 6.742 1.00 97.50 170 LEU A N 1
ATOM 1384 C CA . LEU A 1 170 ? -13.738 -7.562 6.532 1.00 97.50 170 LEU A CA 1
ATOM 1385 C C . LEU A 1 170 ? -12.947 -7.883 7.806 1.00 97.50 170 LEU A C 1
ATOM 1387 O O . LEU A 1 170 ? -11.833 -8.404 7.740 1.00 97.50 170 LEU A O 1
ATOM 1391 N N . VAL A 1 171 ? -13.512 -7.564 8.974 1.00 97.19 171 VAL A N 1
ATOM 1392 C CA . VAL A 1 171 ? -12.938 -7.862 10.293 1.00 97.19 171 VAL A CA 1
ATOM 1393 C C . VAL A 1 171 ? -14.060 -8.256 11.245 1.00 97.19 171 VAL A C 1
ATOM 1395 O O . VAL A 1 171 ? -15.106 -7.624 11.267 1.00 97.19 171 VAL A O 1
ATOM 1398 N N . ALA A 1 172 ? -13.838 -9.285 12.062 1.00 96.44 172 ALA A N 1
ATOM 1399 C CA . ALA A 1 172 ? -14.740 -9.617 13.160 1.00 96.44 172 ALA A CA 1
ATOM 1400 C C . ALA A 1 172 ? -14.361 -8.836 14.426 1.00 96.44 172 ALA A C 1
ATOM 1402 O O . ALA A 1 172 ? -13.174 -8.744 14.743 1.00 96.44 172 ALA A O 1
ATOM 1403 N N . ASP A 1 173 ? -15.353 -8.389 15.198 1.00 95.06 173 ASP A N 1
ATOM 1404 C CA . ASP A 1 173 ? -15.180 -7.694 16.485 1.0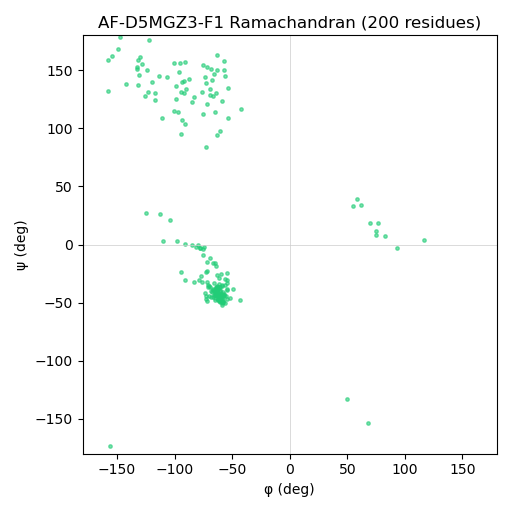0 95.06 173 ASP A CA 1
ATOM 1405 C C . ASP A 1 173 ? -14.123 -8.332 17.391 1.00 95.06 173 ASP A C 1
ATOM 1407 O O . ASP A 1 173 ? -13.212 -7.652 17.853 1.00 95.06 173 ASP A O 1
ATOM 1411 N N . ARG A 1 174 ? -14.178 -9.658 17.564 1.00 96.62 174 ARG A N 1
ATOM 1412 C CA . ARG A 1 174 ? -13.224 -10.413 18.394 1.00 96.62 174 ARG A CA 1
ATOM 1413 C C . ARG A 1 174 ? -11.758 -10.224 17.990 1.00 96.62 174 ARG A C 1
ATOM 1415 O O . ARG A 1 174 ? -10.871 -10.345 18.824 1.00 96.62 174 ARG A O 1
ATOM 1422 N N . HIS A 1 175 ? -11.479 -9.964 16.709 1.00 97.56 175 HIS A N 1
ATOM 1423 C CA . HIS A 1 175 ? -10.116 -9.702 16.242 1.00 97.56 175 HIS A CA 1
ATOM 1424 C C . HIS A 1 175 ? -9.679 -8.268 16.563 1.00 97.56 175 HIS A C 1
ATOM 1426 O O . HIS A 1 175 ? -8.496 -8.037 16.794 1.00 97.56 175 HIS A O 1
ATOM 1432 N N . ILE A 1 176 ? -10.621 -7.321 16.598 1.00 97.19 176 ILE A N 1
ATOM 1433 C CA . ILE A 1 176 ? -10.370 -5.946 17.043 1.00 97.19 176 ILE A CA 1
ATOM 1434 C C . ILE A 1 176 ? -10.123 -5.938 18.556 1.00 97.19 176 ILE A C 1
ATOM 1436 O O . ILE A 1 176 ? -9.156 -5.332 19.001 1.00 97.19 176 ILE A O 1
ATOM 1440 N N . GLU A 1 177 ? -10.929 -6.667 19.330 1.00 97.19 177 GLU A N 1
ATOM 1441 C CA . GLU A 1 177 ? -10.749 -6.844 20.780 1.00 97.19 177 GLU A CA 1
ATOM 1442 C C . GLU A 1 177 ? -9.387 -7.465 21.105 1.00 97.19 177 GLU A C 1
ATOM 1444 O O . GLU A 1 177 ? -8.601 -6.869 21.836 1.00 97.19 177 GLU A O 1
ATOM 1449 N N . ALA A 1 178 ? -9.046 -8.587 20.463 1.00 97.06 178 ALA A N 1
ATOM 1450 C CA . ALA A 1 178 ? -7.736 -9.210 20.637 1.00 97.06 178 ALA A CA 1
ATOM 1451 C C . ALA A 1 178 ? -6.581 -8.264 20.258 1.00 97.06 178 ALA A C 1
ATOM 1453 O O . ALA A 1 178 ? -5.528 -8.284 20.892 1.00 97.06 178 ALA A O 1
ATOM 1454 N N . ALA A 1 179 ? -6.759 -7.416 19.238 1.00 95.69 179 ALA A N 1
ATOM 1455 C CA . ALA A 1 179 ? -5.762 -6.408 18.899 1.00 95.69 179 ALA A CA 1
ATOM 1456 C C . ALA A 1 179 ? -5.629 -5.348 20.003 1.00 95.69 179 ALA A C 1
ATOM 1458 O O . ALA A 1 179 ? -4.504 -5.035 20.387 1.00 95.69 179 ALA A O 1
ATOM 1459 N N . ILE A 1 180 ? -6.739 -4.835 20.546 1.00 96.75 180 ILE A N 1
ATOM 1460 C CA . ILE A 1 180 ? -6.744 -3.868 21.658 1.00 96.75 180 ILE A CA 1
ATOM 1461 C C . ILE A 1 180 ? -5.963 -4.416 22.859 1.00 96.75 180 ILE A C 1
ATOM 1463 O O . ILE A 1 180 ? -5.122 -3.694 23.388 1.00 96.75 180 ILE A O 1
ATOM 1467 N N . ASP A 1 181 ? -6.158 -5.689 23.216 1.00 95.25 181 ASP A N 1
ATOM 1468 C CA . ASP A 1 181 ? -5.474 -6.336 24.349 1.00 95.25 181 ASP A CA 1
ATOM 1469 C C . ASP A 1 181 ? -3.946 -6.413 24.176 1.00 95.25 181 ASP A C 1
ATOM 1471 O O . ASP A 1 181 ? -3.197 -6.472 25.153 1.00 95.25 181 ASP A O 1
ATOM 1475 N N . THR A 1 182 ? -3.466 -6.422 22.929 1.00 93.88 182 THR A N 1
ATOM 1476 C CA . THR A 1 182 ? -2.028 -6.481 22.607 1.00 93.88 182 THR A CA 1
ATOM 1477 C C . THR A 1 182 ? -1.395 -5.112 22.376 1.00 93.88 182 THR A C 1
ATOM 1479 O O . THR A 1 182 ? -0.176 -4.960 22.502 1.00 93.88 182 THR A O 1
ATOM 1482 N N . LEU A 1 183 ? -2.197 -4.112 22.007 1.00 92.44 183 LEU A N 1
ATOM 1483 C CA . LEU A 1 183 ? -1.734 -2.751 21.782 1.00 92.44 183 LEU A CA 1
ATOM 1484 C C . LEU A 1 183 ? -1.466 -2.046 23.114 1.00 92.44 183 LEU A C 1
ATOM 1486 O O . LEU A 1 183 ? -2.043 -2.358 24.149 1.00 92.44 183 LEU A O 1
ATOM 1490 N N . GLN A 1 184 ? -0.586 -1.048 23.079 1.00 87.19 184 GLN A N 1
ATOM 1491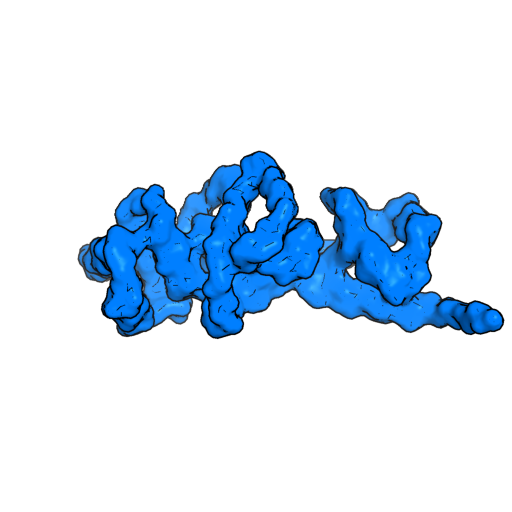 C CA . GLN A 1 184 ? -0.259 -0.235 24.248 1.00 87.19 184 GLN A CA 1
ATOM 1492 C C . GLN A 1 184 ? -0.480 1.251 23.963 1.00 87.19 184 GLN A C 1
ATOM 1494 O O . GLN A 1 184 ? -0.312 1.722 22.833 1.00 87.19 184 GLN A O 1
ATOM 1499 N N . GLY A 1 185 ? -0.821 1.994 25.016 1.00 91.25 185 GLY A N 1
ATOM 1500 C CA . GLY A 1 185 ? -0.964 3.447 24.993 1.00 91.25 185 GLY A CA 1
ATOM 1501 C C . GLY A 1 185 ? -2.144 3.947 24.158 1.00 91.25 185 GLY A C 1
ATOM 1502 O O . GLY A 1 185 ? -3.128 3.244 23.934 1.00 91.25 185 GLY A O 1
ATOM 1503 N N . ALA A 1 186 ? -2.020 5.179 23.663 1.00 91.12 186 ALA A N 1
ATOM 1504 C CA . ALA A 1 186 ? -3.126 5.918 23.055 1.00 91.12 186 ALA A CA 1
ATOM 1505 C C . ALA A 1 186 ? -3.759 5.233 21.827 1.00 91.12 186 ALA A C 1
ATOM 1507 O O . ALA A 1 186 ? -4.925 5.466 21.527 1.00 91.12 186 ALA A O 1
ATOM 1508 N N . ALA A 1 187 ? -3.025 4.381 21.102 1.00 92.56 187 ALA A N 1
ATOM 1509 C CA . ALA A 1 187 ? -3.596 3.641 19.975 1.00 92.56 187 ALA A CA 1
ATOM 1510 C C . ALA A 1 187 ? -4.621 2.586 20.431 1.00 92.56 187 ALA A C 1
ATOM 1512 O O . ALA A 1 187 ? -5.664 2.440 19.796 1.00 92.56 187 ALA A O 1
ATOM 1513 N N . ALA A 1 188 ? -4.348 1.886 21.540 1.00 94.50 188 ALA A N 1
ATOM 1514 C CA . ALA A 1 188 ? -5.278 0.918 22.121 1.00 94.50 188 ALA A CA 1
ATOM 1515 C C . ALA A 1 188 ? -6.553 1.621 22.608 1.00 94.50 188 ALA A C 1
ATOM 1517 O O . ALA A 1 188 ? -7.660 1.201 22.278 1.00 94.50 188 ALA A O 1
ATOM 1518 N N . 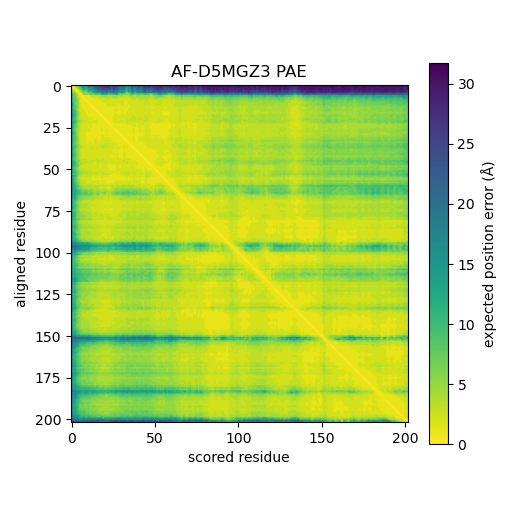GLU A 1 189 ? -6.388 2.745 23.313 1.00 94.38 189 GLU A N 1
ATOM 1519 C CA . GLU A 1 189 ? -7.497 3.560 23.821 1.00 94.38 189 GLU A CA 1
ATOM 1520 C C . GLU A 1 189 ? -8.392 4.082 22.691 1.00 94.38 189 GLU A C 1
ATOM 1522 O O . GLU A 1 189 ? -9.613 3.931 22.753 1.00 94.38 189 GLU A O 1
ATOM 1527 N N . ARG A 1 190 ? -7.801 4.636 21.623 1.00 95.25 190 ARG A N 1
ATOM 1528 C CA . ARG A 1 190 ? -8.557 5.123 20.458 1.00 95.25 190 ARG A CA 1
ATOM 1529 C C . ARG A 1 190 ? -9.316 4.002 19.753 1.00 95.25 190 ARG A C 1
ATOM 1531 O O . ARG A 1 190 ? -10.483 4.184 19.416 1.00 95.25 190 ARG A O 1
ATOM 1538 N N . LEU A 1 191 ? -8.683 2.845 19.541 1.00 95.56 191 LEU A N 1
ATOM 1539 C CA . LEU A 1 191 ? -9.335 1.714 18.877 1.00 95.56 191 LEU A CA 1
ATOM 1540 C C . LEU A 1 191 ? -10.480 1.141 19.730 1.00 95.56 191 LEU A C 1
ATOM 1542 O O . LEU A 1 191 ? -11.546 0.832 19.198 1.00 95.56 191 LEU A O 1
ATOM 1546 N N . TYR A 1 192 ? -10.298 1.080 21.052 1.00 95.62 192 TYR A N 1
ATOM 1547 C CA . TYR A 1 192 ? -11.343 0.691 21.999 1.00 95.62 192 TYR A CA 1
ATOM 1548 C C . TYR A 1 192 ? -12.539 1.654 21.981 1.00 95.62 192 TYR A C 1
ATOM 1550 O O . TYR A 1 192 ? -13.695 1.223 21.903 1.00 95.62 192 TYR A O 1
ATOM 1558 N N . GLN A 1 193 ? -12.277 2.963 22.011 1.00 95.00 193 GLN A N 1
ATOM 1559 C CA . GLN A 1 193 ? -13.321 3.985 21.916 1.00 95.00 193 GLN A CA 1
ATOM 1560 C C . GLN A 1 193 ? -14.079 3.880 20.589 1.00 95.00 193 GLN A C 1
ATOM 1562 O O . GLN A 1 193 ? -15.310 3.865 20.588 1.00 95.00 193 GLN A O 1
ATOM 1567 N N . ALA A 1 194 ? -13.360 3.727 19.474 1.00 95.44 194 ALA A N 1
ATOM 1568 C CA . ALA A 1 194 ? -13.949 3.582 18.149 1.00 95.44 194 ALA A CA 1
ATOM 1569 C C . ALA A 1 194 ? -14.866 2.354 18.037 1.00 95.44 194 ALA A C 1
ATOM 1571 O O . ALA A 1 194 ? -15.986 2.481 17.538 1.00 95.44 194 ALA A O 1
ATOM 1572 N N . LEU A 1 195 ? -14.433 1.195 18.551 1.00 96.31 195 LEU A N 1
ATOM 1573 C CA . LEU A 1 195 ? -15.243 -0.027 18.595 1.00 96.31 195 LEU A CA 1
ATOM 1574 C C . LEU A 1 195 ? -16.495 0.151 19.465 1.00 96.31 195 LEU A C 1
ATOM 1576 O O . LEU A 1 195 ? -17.593 -0.244 19.076 1.00 96.31 195 LEU A O 1
ATOM 1580 N N . THR A 1 196 ? -16.350 0.797 20.622 1.00 96.00 196 THR A N 1
ATOM 1581 C CA . THR A 1 196 ? -17.475 1.075 21.525 1.00 96.00 196 THR A CA 1
ATOM 1582 C C . THR A 1 196 ? -18.512 1.988 20.871 1.00 96.00 196 THR A C 1
ATOM 1584 O O . THR A 1 196 ? -19.712 1.738 20.976 1.00 96.00 196 THR A O 1
ATOM 1587 N N . LEU A 1 197 ? -18.066 3.043 20.186 1.00 94.69 197 LEU A N 1
ATOM 1588 C CA . LEU A 1 197 ? -18.943 3.953 19.449 1.00 94.69 197 LEU A CA 1
ATOM 1589 C C . LEU A 1 197 ? -19.613 3.255 18.257 1.00 94.69 197 LEU A C 1
ATOM 1591 O O . LEU A 1 197 ? -20.811 3.438 18.049 1.00 94.69 197 LEU A O 1
ATOM 1595 N N . ALA A 1 198 ? -18.882 2.394 17.543 1.00 93.44 198 ALA A N 1
ATOM 1596 C CA . ALA A 1 198 ? -19.393 1.670 16.381 1.00 93.44 198 ALA A CA 1
ATOM 1597 C C . ALA A 1 198 ? -20.571 0.764 16.764 1.00 93.44 198 ALA A C 1
ATOM 1599 O O . ALA A 1 198 ? -21.591 0.755 16.081 1.00 93.44 198 ALA A O 1
ATOM 1600 N N . ARG A 1 199 ? -20.456 0.072 17.905 1.00 92.88 199 ARG A N 1
ATOM 1601 C CA . ARG A 1 199 ? -21.508 -0.788 18.470 1.00 92.88 199 ARG A CA 1
ATOM 1602 C C . ARG A 1 199 ? -22.749 -0.022 18.914 1.00 92.88 199 ARG A C 1
ATOM 1604 O O . ARG A 1 199 ? -23.842 -0.557 18.835 1.00 92.88 199 ARG A O 1
ATOM 1611 N N . LYS A 1 200 ? -22.590 1.211 19.403 1.00 90.00 200 LYS A N 1
ATOM 1612 C CA . LYS A 1 200 ? -23.725 2.056 19.816 1.00 90.00 200 LYS A CA 1
ATOM 1613 C C . LYS A 1 200 ? -24.521 2.600 18.630 1.00 90.00 200 LYS A C 1
ATOM 1615 O O . LYS A 1 200 ? -25.669 2.986 18.810 1.00 90.00 200 LYS A O 1
ATOM 1620 N N . ALA A 1 201 ? -23.890 2.692 17.462 1.00 80.62 201 ALA A N 1
ATOM 1621 C CA . ALA A 1 201 ? -24.476 3.234 16.242 1.00 80.62 201 ALA A CA 1
ATOM 1622 C C . ALA A 1 201 ? -25.020 2.153 15.284 1.00 80.62 201 ALA A C 1
ATOM 1624 O O . ALA A 1 201 ? -25.432 2.504 14.175 1.00 80.62 201 ALA A O 1
ATOM 1625 N N . ALA A 1 202 ? -24.962 0.877 15.678 1.00 71.44 202 ALA A N 1
ATOM 1626 C CA . ALA A 1 202 ? -25.491 -0.282 14.956 1.00 71.44 202 ALA A CA 1
ATOM 1627 C C . ALA A 1 202 ? -26.840 -0.711 15.548 1.00 71.44 202 ALA A C 1
ATOM 1629 O O . ALA A 1 202 ? -27.709 -1.126 14.751 1.00 71.44 202 ALA A O 1
#

Mean predicted aligned error: 4.68 Å

Solvent-accessible surface area (backbone atoms only — not comparable to full-atom values): 10944 Å² total; per-residue (Å²): 137,83,75,84,77,56,67,65,59,25,51,50,50,38,47,55,46,14,65,66,28,55,28,27,45,37,54,65,54,36,39,73,26,64,39,48,72,68,53,51,52,48,36,40,76,70,56,52,29,42,78,81,51,97,53,32,33,30,44,54,90,44,70,86,64,99,52,52,70,53,25,51,49,17,58,73,51,70,66,52,37,26,31,18,28,61,40,24,29,40,75,70,67,27,41,96,58,82,59,93,42,47,30,28,35,24,47,74,86,65,79,78,81,73,54,94,60,42,45,81,42,69,48,85,80,56,77,88,39,51,39,84,52,87,20,34,39,28,38,28,64,61,50,18,54,53,45,37,29,66,42,98,58,62,58,70,58,52,9,50,23,48,37,43,30,39,76,71,68,65,36,56,66,70,59,54,52,57,46,37,76,71,45,70,67,68,31,20,55,46,45,49,52,12,50,54,50,24,62,75,76,108

Radius of gyration: 20.2 Å; Cα contacts (8 Å, |Δi|>4): 300; chains: 1; bounding box: 56×31×56 Å

Foldseek 3Di:
DDPDDDPVQLVVQLVVQCQQAQQKDFLVSNVVSPQDPVNVVVCCVVQQWDDPDDRMIGGNPGDDDPCVVQLVVCVVQVNQWAFAAPRLLVVVVLAPDDDQATEIEGAQPRDDDDDPRHDYHHDDDDPQQWDDDRRHIYGQLLRRLLRNLVDPDDLQRSLSSLLSCCVVVSDPPVSLVVVLVVDDDRSSVSSVSSVVVNVVVD

Nearest PDB structures (foldseek):
  6y8q-assembly3_C  TM=5.853E-01  e=5.603E-09  Streptococcus agalactiae
  6y8q-assembly4_D  TM=5.768E-01  e=1.022E-06  Streptococcus agalactiae
  2rg8-assembly2_B  TM=6.935E-01  e=1.029E+00  Homo sapiens
  4zu9-assembly1_A  TM=4.555E-01  e=3.503E-01  Aquifex aeolicus VF5
  8ycm-assembly1_A  TM=5.933E-01  e=8.596E-01  Homo sapiens

Secondary structure (DSSP, 8-state):
------HHHHHHHHHHHHHHTTTEEEHHHHHHHT--HHHHHHHHHTTSEEEEETTEEEETTSPPPTTHHHHHHHHHTTT--EE-HHHHHHHTT------SSEEEEE-TT--PPPPTTEEEEE----GGGEEEETTEEEE-HHHHHHHHHHS---HHHHHHHHHHHHHTTSS-HHHHHHHHHH--THHHHHHHHHHHHHHHT-

Organism: Methylomirabilis oxygeniifera (NCBI:txid671143)